Protein AF-A0A3B3ZJJ7-F1 (afdb_monomer)

Foldseek 3Di:
DDDEDADEEDEEEEYEHYEYEDEEYECEEYEYEEYECYEYEDYEYDHDEYEDYEYAEEEYDYDEYAYEEYDDDEYAYEEYDDDEYAEYEYDDDEYAYEEYDDDEYAEYEYDDDEYAYEEYDDDEYAEDEYDDDEYAEEEYDDDEYDYYEYDDDEYECYEYDDDEYECYEYEPYDYHVYHYPD

pLDDT: mean 83.19, std 7.98, range [43.12, 90.25]

Sequence (182 aa):
MFSLCLCGVCMFFLCLGGVCMFFLCLGGVCMFFLCLGGVCMFSLCLGGVCMFSLCLGGVCMFSLCLGGVCMFSLCLGGVCMFSLCLGGVCMFSLCLGGVCMFSLCLGGVCMFSLCLGGVCMFSLCLGGVCMFSLCLGGVCMFSLCLGGVCMFSLCLGGVCMFSLCLGGVCMLSLCLGGVCMF

Structure (mmCIF, N/CA/C/O backbone):
data_AF-A0A3B3ZJJ7-F1
#
_entry.id   AF-A0A3B3ZJJ7-F1
#
loop_
_atom_site.group_PDB
_atom_site.id
_atom_site.type_symbol
_atom_site.label_atom_id
_atom_site.label_alt_id
_atom_site.label_comp_id
_atom_site.label_asym_id
_atom_site.label_entity_id
_atom_site.label_seq_id
_atom_site.pdbx_PDB_ins_code
_atom_site.Cartn_x
_atom_site.Cartn_y
_atom_site.Cartn_z
_atom_site.occupancy
_atom_site.B_iso_or_equiv
_atom_site.auth_seq_id
_atom_site.auth_comp_id
_atom_site.auth_asym_id
_atom_site.auth_atom_id
_atom_site.pdbx_PDB_model_num
ATOM 1 N N . MET A 1 1 ? 25.660 7.706 -31.988 1.00 43.12 1 MET A N 1
ATOM 2 C CA . MET A 1 1 ? 25.032 6.561 -32.680 1.00 43.12 1 MET A CA 1
ATOM 3 C C . MET A 1 1 ? 23.760 6.193 -31.937 1.00 43.12 1 MET A C 1
ATOM 5 O O . MET A 1 1 ? 23.831 5.541 -30.905 1.00 43.12 1 MET A O 1
ATOM 9 N N . PHE A 1 2 ? 22.618 6.692 -32.407 1.00 47.12 2 PHE A N 1
ATOM 10 C CA . PHE A 1 2 ? 21.309 6.378 -31.840 1.00 47.12 2 PHE A CA 1
ATOM 11 C C . PHE A 1 2 ? 20.762 5.149 -32.570 1.00 47.12 2 PHE A C 1
ATOM 13 O O . PHE A 1 2 ? 20.377 5.254 -33.729 1.00 47.12 2 PHE A O 1
ATOM 20 N N . SER A 1 3 ? 20.780 3.979 -31.930 1.00 57.28 3 SER A N 1
ATOM 21 C CA . SER A 1 3 ? 20.108 2.788 -32.458 1.00 57.28 3 SER A CA 1
ATOM 22 C C . SER A 1 3 ? 18.735 2.667 -31.797 1.00 57.28 3 SER A C 1
ATOM 24 O O . SER A 1 3 ? 18.628 2.176 -30.672 1.00 57.28 3 SER A O 1
ATOM 26 N N . LEU A 1 4 ? 17.702 3.157 -32.480 1.00 59.09 4 LEU A N 1
ATOM 27 C CA . LEU A 1 4 ? 16.324 2.727 -32.255 1.00 59.09 4 LEU A CA 1
ATOM 28 C C . LEU A 1 4 ? 16.139 1.405 -33.003 1.00 59.09 4 LEU A C 1
ATOM 30 O O . LEU A 1 4 ? 16.326 1.377 -34.218 1.00 59.09 4 LEU A O 1
ATOM 34 N N . CYS A 1 5 ? 15.780 0.327 -32.306 1.00 59.97 5 CYS A N 1
ATOM 35 C CA . CYS A 1 5 ? 15.397 -0.925 -32.962 1.00 59.97 5 CYS A CA 1
ATOM 36 C C . CYS A 1 5 ? 13.930 -1.244 -32.658 1.00 59.97 5 CYS A C 1
ATOM 38 O O . CYS A 1 5 ? 13.510 -1.268 -31.500 1.00 59.97 5 CYS A O 1
ATOM 40 N N . LEU A 1 6 ? 13.161 -1.479 -33.725 1.00 57.91 6 LEU A N 1
ATOM 41 C CA . LEU A 1 6 ? 11.740 -1.843 -33.667 1.00 57.91 6 LEU A CA 1
ATOM 42 C C . LEU A 1 6 ? 11.493 -3.356 -33.506 1.00 57.91 6 LEU A C 1
ATOM 44 O O . LEU A 1 6 ? 10.358 -3.757 -33.290 1.00 57.91 6 LEU A O 1
ATOM 48 N N . CYS A 1 7 ? 12.522 -4.193 -33.669 1.00 59.81 7 CYS A N 1
ATOM 49 C CA . CYS A 1 7 ? 12.487 -5.632 -33.384 1.00 59.81 7 CYS A CA 1
ATOM 50 C C . CYS A 1 7 ? 13.929 -6.159 -33.333 1.00 59.81 7 CYS A C 1
ATOM 52 O O . CYS A 1 7 ? 14.607 -6.183 -34.360 1.00 59.81 7 CYS A O 1
ATOM 54 N N . GLY A 1 8 ? 14.428 -6.537 -32.152 1.00 72.94 8 GLY A N 1
ATOM 55 C CA . GLY A 1 8 ? 15.773 -7.112 -32.001 1.00 72.94 8 GLY A CA 1
ATOM 56 C C . GLY A 1 8 ? 16.454 -6.819 -30.661 1.00 72.94 8 GLY A C 1
ATOM 57 O O . GLY A 1 8 ? 15.794 -6.526 -29.664 1.00 72.94 8 GLY A O 1
ATOM 58 N N . VAL A 1 9 ? 17.790 -6.912 -30.648 1.00 73.06 9 VAL A N 1
ATOM 59 C CA . VAL A 1 9 ? 18.639 -6.557 -29.498 1.00 73.06 9 VAL A CA 1
ATOM 60 C C . VAL A 1 9 ? 19.217 -5.159 -29.718 1.00 73.06 9 VAL A C 1
ATOM 62 O O . VAL A 1 9 ? 19.970 -4.957 -30.671 1.00 73.06 9 VAL A O 1
ATOM 65 N N . CYS A 1 10 ? 18.908 -4.199 -28.844 1.00 71.50 10 CYS A N 1
ATOM 66 C CA . CYS A 1 10 ? 19.576 -2.898 -28.847 1.00 71.50 10 CYS A CA 1
ATOM 67 C C . CYS A 1 10 ? 20.555 -2.798 -27.683 1.00 71.50 10 CYS A C 1
ATOM 69 O O . CYS A 1 10 ? 20.235 -3.080 -26.529 1.00 71.50 10 CYS A O 1
ATOM 71 N N . MET A 1 11 ? 21.756 -2.310 -27.973 1.00 67.38 11 MET A N 1
ATOM 72 C CA . MET A 1 11 ? 22.760 -2.126 -26.934 1.00 67.38 11 MET A CA 1
ATOM 73 C C . MET A 1 11 ? 22.416 -0.907 -26.071 1.00 67.38 11 MET A C 1
ATOM 75 O O . MET A 1 11 ? 22.266 -1.046 -24.864 1.00 67.38 11 MET A O 1
ATOM 79 N N . PHE A 1 12 ? 22.223 0.279 -26.656 1.00 63.44 12 PHE A N 1
ATOM 80 C CA . PHE A 1 12 ? 22.388 1.507 -25.870 1.00 63.44 12 PHE A CA 1
ATOM 81 C C . PHE A 1 12 ? 21.112 2.242 -25.455 1.00 63.44 12 PHE A C 1
ATOM 83 O O . PHE A 1 12 ? 20.999 2.541 -24.274 1.00 63.44 12 PHE A O 1
ATOM 90 N N . PHE A 1 13 ? 20.174 2.553 -26.358 1.00 69.38 13 PHE A N 1
ATOM 91 C CA . PHE A 1 13 ? 19.163 3.587 -26.068 1.00 69.38 13 PHE A CA 1
ATOM 92 C C . PHE A 1 13 ? 17.720 3.088 -25.904 1.00 69.38 13 PHE A C 1
ATOM 94 O O . PHE A 1 13 ? 17.213 3.106 -24.784 1.00 69.38 13 PHE A O 1
ATOM 101 N N . LEU A 1 14 ? 17.036 2.691 -26.983 1.00 70.81 14 LEU A N 1
ATOM 102 C CA . LEU A 1 14 ? 15.590 2.442 -26.928 1.00 70.81 14 LEU A CA 1
ATOM 103 C C . LEU A 1 14 ? 15.172 1.233 -27.777 1.00 70.81 14 LEU A C 1
ATOM 105 O O . LEU A 1 14 ? 15.520 1.168 -28.959 1.00 70.81 14 LEU A O 1
ATOM 109 N N . CYS A 1 15 ? 14.393 0.323 -27.185 1.00 72.25 15 CYS A N 1
ATOM 110 C CA . CYS A 1 15 ? 13.786 -0.831 -27.859 1.00 72.25 15 CYS A CA 1
ATOM 111 C C . CYS A 1 15 ? 12.262 -0.748 -27.802 1.00 72.25 15 CYS A C 1
ATOM 113 O O . CYS A 1 15 ? 11.695 -0.547 -26.724 1.00 72.25 15 CYS A O 1
ATOM 115 N N . LEU A 1 16 ? 11.605 -1.000 -28.934 1.00 77.06 16 LEU A N 1
ATOM 116 C CA . LEU A 1 16 ? 10.159 -1.211 -29.009 1.00 77.06 16 LEU A CA 1
ATOM 117 C C . LEU A 1 16 ? 9.908 -2.690 -29.345 1.00 77.06 16 LEU A C 1
ATOM 119 O O . LEU A 1 16 ? 10.005 -3.063 -30.504 1.00 77.06 16 LEU A O 1
ATOM 123 N N . GLY A 1 17 ? 9.658 -3.539 -28.345 1.00 68.94 17 GLY A N 1
ATOM 124 C CA . GLY A 1 17 ? 9.551 -4.992 -28.533 1.00 68.94 17 GLY A CA 1
ATOM 125 C C . GLY A 1 17 ? 10.899 -5.651 -28.863 1.00 68.94 17 GLY A C 1
ATOM 126 O O . GLY A 1 17 ? 11.313 -5.745 -30.018 1.00 68.94 17 GLY A O 1
ATOM 127 N N . GLY A 1 18 ? 11.620 -6.106 -27.835 1.00 80.38 18 GLY A N 1
ATOM 128 C CA . GLY A 1 18 ? 12.953 -6.698 -27.990 1.00 80.38 18 GLY A CA 1
ATOM 129 C C . GLY A 1 18 ? 13.745 -6.750 -26.686 1.00 80.38 18 GLY A C 1
ATOM 130 O O . GLY A 1 18 ? 13.165 -6.648 -25.605 1.00 80.38 18 GLY A O 1
ATOM 131 N N . VAL A 1 19 ? 15.068 -6.896 -26.785 1.00 79.62 19 VAL A N 1
ATOM 132 C CA . VAL A 1 19 ? 15.978 -6.885 -25.627 1.00 79.62 19 VAL A CA 1
ATOM 133 C C . VAL A 1 19 ? 16.833 -5.620 -25.661 1.00 79.62 19 VAL A C 1
ATOM 135 O O . VAL A 1 19 ? 17.587 -5.424 -26.613 1.00 79.62 19 VAL A O 1
ATOM 138 N N . CYS A 1 20 ? 16.766 -4.778 -24.629 1.00 79.12 20 CYS A N 1
ATOM 139 C CA . CYS A 1 20 ? 17.734 -3.700 -24.434 1.00 79.12 20 CYS A CA 1
ATOM 140 C C . CYS A 1 20 ? 18.730 -4.050 -23.341 1.00 79.12 20 CYS A C 1
ATOM 142 O O . CYS A 1 20 ? 18.357 -4.454 -22.239 1.00 79.12 20 CYS A O 1
ATOM 144 N N . MET A 1 21 ? 20.001 -3.762 -23.597 1.00 77.94 21 MET A N 1
ATOM 145 C CA . MET A 1 21 ? 21.013 -3.872 -22.554 1.00 77.94 21 MET A CA 1
ATOM 146 C C . MET A 1 21 ? 20.896 -2.688 -21.593 1.00 77.94 21 MET A C 1
ATOM 148 O O . MET A 1 21 ? 20.561 -2.880 -20.429 1.00 77.94 21 MET A O 1
ATOM 152 N N . PHE A 1 22 ? 21.108 -1.457 -22.062 1.00 71.25 22 PHE A N 1
ATOM 153 C CA . PHE A 1 22 ? 21.343 -0.340 -21.147 1.00 71.25 22 PHE A CA 1
ATOM 154 C C . PHE A 1 22 ? 20.081 0.447 -20.764 1.00 71.25 22 PHE A C 1
ATOM 156 O O . PHE A 1 22 ? 19.625 0.274 -19.641 1.00 71.25 22 PHE A O 1
ATOM 163 N N . PHE A 1 23 ? 19.500 1.281 -21.632 1.00 78.44 23 PHE A N 1
ATOM 164 C CA . PHE A 1 23 ? 18.531 2.307 -21.199 1.00 78.44 23 PHE A CA 1
ATOM 165 C C . PHE A 1 23 ? 17.056 1.871 -21.071 1.00 78.44 23 PHE A C 1
ATOM 167 O O . PHE A 1 23 ? 16.581 1.676 -19.955 1.00 78.44 2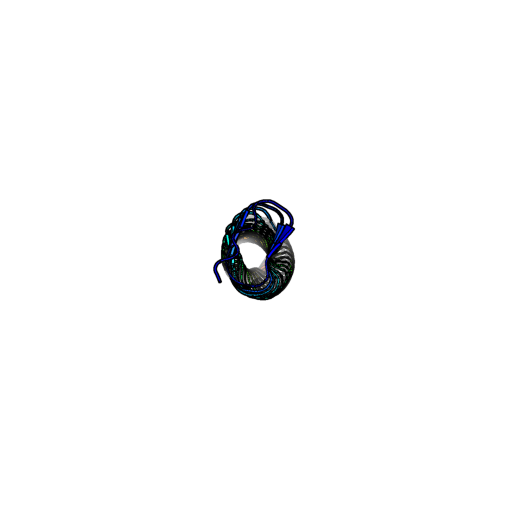3 PHE A O 1
ATOM 174 N N . LEU A 1 24 ? 16.293 1.807 -22.171 1.00 78.00 24 LEU A N 1
ATOM 175 C CA . LEU A 1 24 ? 14.822 1.842 -22.095 1.00 78.00 24 LEU A CA 1
ATOM 176 C C . LEU A 1 24 ? 14.144 0.824 -23.022 1.00 78.00 24 LEU A C 1
ATOM 178 O O . LEU A 1 24 ? 14.412 0.795 -24.222 1.00 78.00 24 LEU A O 1
ATOM 182 N N . CYS A 1 25 ? 13.226 0.019 -22.481 1.00 79.06 25 CYS A N 1
ATOM 183 C CA . CYS A 1 25 ? 12.386 -0.913 -23.245 1.00 79.06 25 CYS A CA 1
ATOM 184 C C . CYS A 1 25 ? 10.899 -0.588 -23.139 1.00 79.06 25 CYS A C 1
ATOM 186 O O . CYS A 1 25 ? 10.387 -0.378 -22.041 1.00 79.06 25 CYS A O 1
ATOM 188 N N . LEU A 1 26 ? 10.186 -0.687 -24.261 1.00 83.25 26 LEU A N 1
ATOM 189 C CA . LEU A 1 26 ? 8.727 -0.753 -24.304 1.00 83.25 26 LEU A CA 1
ATOM 190 C C . LEU A 1 26 ? 8.299 -2.166 -24.735 1.00 83.25 26 LEU A C 1
ATOM 192 O O . LEU A 1 26 ? 8.569 -2.565 -25.868 1.00 83.25 26 LEU A O 1
ATOM 196 N N . GLY A 1 27 ? 7.657 -2.932 -23.851 1.00 76.81 27 GLY A N 1
ATOM 197 C CA . GLY A 1 27 ? 7.109 -4.258 -24.173 1.00 76.81 27 GLY A CA 1
ATOM 198 C C . GLY A 1 27 ? 8.152 -5.362 -24.392 1.00 76.81 27 GLY A C 1
ATOM 199 O O . GLY A 1 27 ? 7.922 -6.270 -25.185 1.00 76.81 27 GLY A O 1
ATOM 200 N N . GLY A 1 28 ? 9.321 -5.262 -23.749 1.00 83.06 28 GLY A N 1
ATOM 201 C CA . GLY A 1 28 ? 10.466 -6.156 -23.963 1.00 83.06 28 GLY A CA 1
ATOM 202 C C . GLY A 1 28 ? 11.247 -6.482 -22.687 1.00 83.06 28 GLY A C 1
ATOM 203 O O . GLY A 1 28 ? 10.731 -6.336 -21.581 1.00 83.06 28 GLY A O 1
ATOM 204 N N . VAL A 1 29 ? 12.499 -6.915 -22.835 1.00 83.50 29 VAL A N 1
ATOM 205 C CA . VAL A 1 29 ? 13.405 -7.221 -21.716 1.00 83.50 29 VAL A CA 1
ATOM 206 C C . VAL A 1 29 ? 14.494 -6.156 -21.629 1.00 83.50 29 VAL A C 1
ATOM 208 O O . VAL A 1 29 ? 15.225 -5.949 -22.593 1.00 83.50 29 VAL A O 1
ATOM 211 N N . CYS A 1 30 ? 14.647 -5.504 -20.482 1.00 83.00 30 CYS A N 1
ATOM 212 C CA . CYS A 1 30 ? 15.725 -4.556 -20.215 1.00 83.00 30 CYS A CA 1
ATOM 213 C C . CYS A 1 30 ? 16.661 -5.098 -19.134 1.00 83.00 30 CYS A C 1
ATOM 215 O O . CYS A 1 30 ? 16.232 -5.543 -18.069 1.00 83.00 30 CYS A O 1
ATOM 217 N N . MET A 1 31 ? 17.969 -5.027 -19.376 1.00 83.44 31 MET A N 1
ATOM 218 C CA . MET A 1 31 ? 18.934 -5.465 -18.369 1.00 83.44 31 MET A CA 1
ATOM 219 C C . MET A 1 31 ? 19.088 -4.394 -17.284 1.00 83.44 31 MET A C 1
ATOM 221 O O . MET A 1 31 ? 18.841 -4.680 -16.114 1.00 83.44 31 MET A O 1
ATOM 225 N N . PHE A 1 32 ? 19.445 -3.154 -17.637 1.00 77.19 32 PHE A N 1
ATOM 226 C CA . PHE A 1 32 ? 20.010 -2.232 -16.644 1.00 77.19 32 PHE A CA 1
ATOM 227 C C . PHE A 1 32 ? 19.119 -1.104 -16.116 1.00 77.19 32 PHE A C 1
ATOM 229 O O . PHE A 1 32 ? 19.204 -0.877 -14.913 1.00 77.19 32 PHE A O 1
ATOM 236 N N . PHE A 1 33 ? 18.292 -0.395 -16.902 1.00 82.12 33 PHE A N 1
ATOM 237 C CA . PHE A 1 33 ? 17.669 0.870 -16.431 1.00 82.12 33 PHE A CA 1
ATOM 238 C C . PHE A 1 33 ? 16.137 0.933 -16.327 1.00 82.12 33 PHE A C 1
ATOM 240 O O . PHE A 1 33 ? 15.636 1.301 -15.263 1.00 82.12 33 PHE A O 1
ATOM 247 N N . LEU A 1 34 ? 15.371 0.701 -1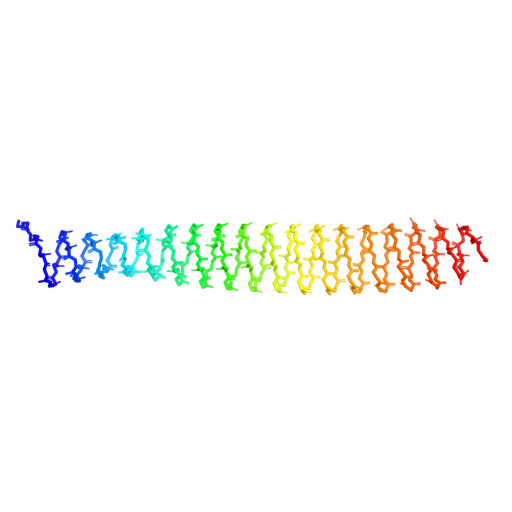7.398 1.00 82.62 34 LEU A N 1
ATOM 248 C CA . LEU A 1 34 ? 13.918 0.893 -17.308 1.00 82.62 34 LEU A CA 1
ATOM 249 C C . LEU A 1 34 ? 13.130 0.092 -18.354 1.00 82.62 34 LEU A C 1
ATOM 251 O O . LEU A 1 34 ? 13.457 0.127 -19.543 1.00 82.62 34 LEU A O 1
ATOM 255 N N . CYS A 1 35 ? 12.051 -0.579 -17.933 1.00 83.69 35 CYS A N 1
ATOM 256 C CA . CYS A 1 35 ? 11.054 -1.147 -18.850 1.00 83.69 35 CYS A CA 1
ATOM 257 C C . CYS A 1 35 ? 9.650 -0.619 -18.567 1.00 83.69 35 CYS A C 1
ATOM 259 O O . CYS A 1 35 ? 9.225 -0.499 -17.417 1.00 83.69 35 CYS A O 1
ATOM 261 N N . LEU A 1 36 ? 8.890 -0.427 -19.642 1.00 85.81 36 LEU A N 1
ATOM 262 C CA . LEU A 1 36 ? 7.443 -0.256 -19.625 1.00 85.81 36 LEU A CA 1
ATOM 263 C C . LEU A 1 36 ? 6.778 -1.535 -20.155 1.00 85.81 36 LEU A C 1
ATOM 265 O O . LEU A 1 36 ? 6.962 -1.873 -21.325 1.00 85.81 36 LEU A O 1
ATOM 269 N N . GLY A 1 37 ? 6.005 -2.240 -19.327 1.00 79.44 37 GLY A N 1
ATOM 270 C CA . GLY A 1 37 ? 5.223 -3.410 -19.753 1.00 79.44 37 GLY A CA 1
ATOM 271 C C . GLY A 1 37 ? 6.058 -4.638 -20.140 1.00 79.44 37 GLY A C 1
ATOM 272 O O . GLY A 1 37 ? 5.753 -5.284 -21.139 1.00 79.44 37 GLY A O 1
ATOM 273 N N . GLY A 1 38 ? 7.127 -4.938 -19.396 1.00 85.00 38 GLY A N 1
ATOM 274 C CA . GLY A 1 38 ? 8.118 -5.958 -19.761 1.00 85.00 38 GLY A CA 1
ATOM 275 C C . GLY A 1 38 ? 8.901 -6.527 -18.573 1.00 85.00 38 GLY A C 1
ATOM 276 O O . GLY A 1 38 ? 8.421 -6.507 -17.442 1.00 85.00 38 GLY A O 1
ATOM 277 N N . VAL A 1 39 ? 10.106 -7.046 -18.819 1.00 85.81 39 VAL A N 1
ATOM 278 C CA . VAL A 1 39 ? 10.961 -7.645 -17.776 1.00 85.81 39 VAL A CA 1
ATOM 279 C C . VAL A 1 39 ? 12.219 -6.808 -17.561 1.00 85.81 39 VAL A C 1
ATOM 281 O O . VAL A 1 39 ? 12.992 -6.638 -18.499 1.00 85.81 39 VAL A O 1
ATOM 284 N N . CYS A 1 40 ? 12.467 -6.338 -16.336 1.00 86.94 40 CYS A N 1
ATOM 285 C CA . CYS A 1 40 ? 13.697 -5.634 -15.960 1.00 86.94 40 CYS A CA 1
ATOM 286 C C . CYS A 1 40 ? 14.556 -6.481 -15.035 1.00 86.94 40 CYS A C 1
ATOM 288 O O . CYS A 1 40 ? 14.076 -6.986 -14.018 1.00 86.94 40 CYS A O 1
ATOM 290 N N . MET A 1 41 ? 15.857 -6.547 -15.299 1.00 87.50 41 MET A N 1
ATOM 291 C CA . MET A 1 41 ? 16.758 -7.236 -14.377 1.00 87.50 41 MET A CA 1
ATOM 292 C C . MET A 1 41 ? 17.095 -6.353 -13.168 1.00 87.50 41 MET A C 1
ATOM 294 O O . MET A 1 41 ? 16.836 -6.755 -12.036 1.00 87.50 41 MET A O 1
ATOM 298 N N . PHE A 1 42 ? 17.623 -5.140 -13.359 1.00 81.00 42 PHE A N 1
ATOM 299 C CA . PHE A 1 42 ? 18.324 -4.466 -12.255 1.00 81.00 42 PHE A CA 1
ATOM 300 C C . PHE A 1 42 ? 17.643 -3.263 -11.594 1.00 81.00 42 PHE A C 1
ATOM 302 O O . PHE A 1 42 ? 17.967 -2.978 -10.448 1.00 81.00 42 PHE A O 1
ATOM 309 N N . SER A 1 43 ? 16.698 -2.554 -12.211 1.00 86.25 43 SER A N 1
ATOM 310 C CA . SER A 1 43 ? 16.404 -1.150 -11.811 1.00 86.25 43 SER A CA 1
ATOM 311 C C . SER A 1 43 ? 14.934 -0.756 -11.646 1.00 86.25 43 SER A C 1
ATOM 313 O O . SER A 1 43 ? 14.518 -0.449 -10.530 1.00 86.25 43 SER A O 1
ATOM 315 N N . LEU A 1 44 ? 14.151 -0.665 -12.722 1.00 85.56 44 LEU A N 1
ATOM 316 C CA . LEU A 1 44 ? 12.780 -0.172 -12.598 1.00 85.56 44 LEU A CA 1
ATOM 317 C C . LEU A 1 44 ? 11.862 -0.705 -13.694 1.00 85.56 44 LEU A C 1
ATOM 319 O O . LEU A 1 44 ? 12.115 -0.457 -14.872 1.00 85.56 44 LEU A O 1
ATOM 323 N N . CYS A 1 45 ? 10.753 -1.353 -13.318 1.00 86.25 45 CYS A N 1
ATOM 324 C CA . CYS A 1 45 ? 9.660 -1.628 -14.259 1.00 86.25 45 CYS A CA 1
ATOM 325 C C . CYS A 1 45 ? 8.377 -0.872 -13.914 1.00 86.25 45 CYS A C 1
ATOM 327 O O . CYS A 1 45 ? 7.856 -0.944 -12.795 1.00 86.25 45 CYS A O 1
ATOM 329 N N . LEU A 1 46 ? 7.795 -0.240 -14.932 1.00 86.25 46 LEU A N 1
ATOM 330 C CA . LEU A 1 46 ? 6.410 0.216 -14.923 1.00 86.25 46 LEU A CA 1
ATOM 331 C C . LEU A 1 46 ? 5.538 -0.832 -15.622 1.00 86.25 46 LEU A C 1
ATOM 333 O O . LEU A 1 46 ? 5.317 -0.764 -16.831 1.00 86.25 46 LEU A O 1
ATOM 337 N N . GLY A 1 47 ? 5.056 -1.809 -14.854 1.00 80.50 47 GLY A N 1
ATOM 338 C CA . GLY A 1 47 ? 4.262 -2.921 -15.376 1.00 80.50 47 GLY A CA 1
ATOM 339 C C . GLY A 1 47 ? 5.142 -4.076 -15.855 1.00 80.50 47 GLY A C 1
ATOM 340 O O . GLY A 1 47 ? 5.956 -3.900 -16.760 1.00 80.50 47 GLY A O 1
ATOM 341 N N . GLY A 1 48 ? 4.965 -5.258 -15.260 1.00 86.69 48 GLY A N 1
ATOM 342 C CA . GLY A 1 48 ? 5.637 -6.493 -15.672 1.00 86.69 48 GLY A CA 1
ATOM 343 C C . GLY A 1 48 ? 6.422 -7.157 -14.541 1.00 86.69 48 GLY A C 1
ATOM 344 O O . GLY A 1 48 ? 5.868 -7.353 -13.461 1.00 86.69 48 GLY A O 1
ATOM 345 N N . VAL A 1 49 ? 7.675 -7.549 -14.787 1.00 87.19 49 VAL A N 1
ATOM 346 C CA . VAL A 1 49 ? 8.492 -8.313 -13.823 1.00 87.19 49 VAL A CA 1
ATOM 347 C C . VAL A 1 49 ? 9.842 -7.638 -13.578 1.00 87.19 49 VAL A C 1
ATOM 349 O O . VAL A 1 49 ? 10.590 -7.436 -14.528 1.00 87.19 49 VAL A O 1
ATOM 352 N N . CYS A 1 50 ? 10.195 -7.348 -12.322 1.00 89.06 50 CYS A N 1
ATOM 353 C CA . CYS A 1 50 ? 11.525 -6.856 -11.935 1.00 89.06 50 CYS A CA 1
ATOM 354 C C . CYS A 1 50 ? 12.271 -7.892 -11.102 1.00 89.06 50 CYS A C 1
ATOM 356 O O . CYS A 1 50 ? 11.709 -8.455 -10.161 1.00 89.06 50 CYS A O 1
ATOM 358 N N . MET A 1 51 ? 13.565 -8.080 -11.356 1.00 89.12 51 MET A N 1
ATOM 359 C CA . MET A 1 51 ? 14.362 -8.975 -10.518 1.00 89.12 51 MET A CA 1
ATOM 360 C C . MET A 1 51 ? 14.860 -8.277 -9.244 1.00 89.12 51 MET A C 1
ATOM 362 O O . MET A 1 51 ? 14.540 -8.757 -8.166 1.00 89.12 51 MET A O 1
ATOM 366 N N . PHE A 1 52 ? 15.589 -7.156 -9.312 1.00 82.19 52 PHE A N 1
ATOM 367 C CA . PHE A 1 52 ? 16.430 -6.727 -8.171 1.00 82.19 52 PHE A CA 1
ATOM 368 C C . PHE A 1 52 ? 16.098 -5.410 -7.453 1.00 82.19 52 PHE A C 1
ATOM 370 O O . PHE A 1 52 ? 16.851 -5.035 -6.561 1.00 82.19 52 PHE A O 1
ATOM 377 N N . SER A 1 53 ? 15.037 -4.691 -7.818 1.00 86.88 53 SER A N 1
ATOM 378 C CA . SER A 1 53 ? 14.907 -3.271 -7.430 1.00 86.88 53 SER A CA 1
ATOM 379 C C . SER A 1 53 ? 13.467 -2.810 -7.207 1.00 86.88 53 SER A C 1
ATOM 381 O O . SER A 1 53 ? 12.940 -2.930 -6.101 1.00 86.88 53 SER A O 1
ATOM 383 N N . LEU A 1 54 ? 12.820 -2.235 -8.221 1.00 86.12 54 LEU A N 1
ATOM 384 C CA . LEU A 1 54 ? 11.545 -1.556 -8.030 1.00 86.12 54 LEU A CA 1
ATOM 385 C C . LEU A 1 54 ? 10.559 -1.872 -9.151 1.00 86.12 54 LEU A C 1
ATOM 387 O O . LEU A 1 54 ? 10.817 -1.545 -10.309 1.00 86.12 54 LEU A O 1
ATOM 391 N N . CYS A 1 55 ? 9.393 -2.428 -8.808 1.00 87.44 55 CYS A N 1
ATOM 392 C CA . CYS A 1 55 ? 8.244 -2.421 -9.718 1.00 87.44 55 CYS A CA 1
ATOM 393 C C . CYS A 1 55 ? 7.135 -1.510 -9.207 1.00 87.44 55 CYS A C 1
ATOM 395 O O . CYS A 1 55 ? 6.678 -1.626 -8.067 1.00 87.44 55 CYS A O 1
ATOM 397 N N . LEU A 1 56 ? 6.616 -0.659 -10.093 1.00 87.69 56 LEU A N 1
ATOM 398 C CA . LEU A 1 56 ? 5.391 0.089 -9.804 1.00 87.69 56 LEU A CA 1
ATOM 399 C C . LEU A 1 56 ? 4.146 -0.808 -9.852 1.00 87.69 56 LEU A C 1
ATOM 401 O O . LEU A 1 56 ? 3.196 -0.574 -9.112 1.00 87.69 56 LEU A O 1
ATOM 405 N N . GLY A 1 57 ? 4.157 -1.826 -10.714 1.00 82.88 57 GLY A N 1
ATOM 406 C CA . GLY A 1 57 ? 3.039 -2.739 -10.928 1.00 82.88 57 GLY A CA 1
ATOM 407 C C . GLY A 1 57 ? 3.518 -4.067 -11.505 1.00 82.88 57 GLY A C 1
ATOM 408 O O . GLY A 1 57 ? 4.273 -4.064 -12.478 1.00 82.88 57 GLY A O 1
ATOM 409 N N . GLY A 1 58 ? 3.080 -5.187 -10.930 1.00 88.69 58 GLY A N 1
ATOM 410 C CA . GLY A 1 58 ? 3.396 -6.533 -11.417 1.00 88.69 58 GLY A CA 1
ATOM 411 C C . GLY A 1 58 ? 4.116 -7.386 -10.376 1.00 88.69 58 GLY A C 1
ATOM 412 O O . GLY A 1 58 ? 3.627 -7.505 -9.256 1.00 88.69 58 GLY A O 1
ATOM 413 N N . VAL A 1 59 ? 5.235 -8.014 -10.739 1.00 88.31 59 VAL A N 1
ATOM 414 C CA . VAL A 1 59 ? 5.966 -8.949 -9.867 1.00 88.31 59 VAL A CA 1
ATOM 415 C C . VAL A 1 59 ? 7.394 -8.462 -9.629 1.00 88.31 59 VAL A C 1
ATOM 417 O O . VAL A 1 59 ? 8.141 -8.307 -10.590 1.00 88.31 59 VAL A O 1
ATOM 420 N N . CYS A 1 60 ? 7.810 -8.279 -8.374 1.00 89.69 60 CYS A N 1
ATOM 421 C CA . CYS A 1 60 ? 9.222 -8.082 -8.021 1.00 89.69 60 CYS A CA 1
ATOM 422 C C . CYS A 1 60 ? 9.766 -9.304 -7.296 1.00 89.69 60 CYS A C 1
ATOM 424 O O . CYS A 1 60 ? 9.175 -9.781 -6.324 1.00 89.69 60 CYS A O 1
ATOM 426 N N . MET A 1 61 ? 10.943 -9.767 -7.703 1.00 89.12 61 MET A N 1
ATOM 427 C CA . MET A 1 61 ? 11.630 -10.818 -6.961 1.00 89.12 61 MET A CA 1
ATOM 428 C C . MET A 1 61 ? 12.279 -10.238 -5.700 1.00 89.12 61 MET A C 1
ATOM 430 O O . MET A 1 61 ? 12.049 -10.751 -4.611 1.00 89.12 61 MET A O 1
ATOM 434 N N . PHE A 1 62 ? 13.012 -9.131 -5.810 1.00 84.06 62 PHE A N 1
ATOM 435 C CA . PHE A 1 62 ? 13.727 -8.519 -4.691 1.00 84.06 62 PHE A CA 1
ATOM 436 C C . PHE A 1 62 ? 13.432 -7.014 -4.557 1.00 84.06 62 PHE A C 1
ATOM 438 O O . PHE A 1 62 ? 13.052 -6.345 -5.520 1.00 84.06 62 PHE A O 1
ATOM 445 N N . SER A 1 63 ? 13.639 -6.491 -3.344 1.00 87.62 63 SER A N 1
ATOM 446 C CA . SER A 1 63 ? 13.440 -5.102 -2.868 1.00 87.62 63 SER A CA 1
ATOM 447 C C . SER A 1 63 ? 12.004 -4.604 -2.719 1.00 87.62 63 SER A C 1
ATOM 449 O O . SER A 1 63 ? 11.452 -4.729 -1.625 1.00 87.62 63 SER A O 1
ATOM 451 N N . LEU A 1 64 ? 11.420 -3.950 -3.725 1.00 86.44 64 LEU A N 1
ATOM 452 C CA . LEU A 1 64 ? 10.223 -3.139 -3.493 1.00 86.44 64 LEU A CA 1
ATOM 453 C C . LEU A 1 64 ? 9.201 -3.250 -4.627 1.00 86.44 64 LEU A C 1
ATOM 455 O O . LEU A 1 64 ? 9.509 -2.914 -5.769 1.00 86.44 64 LEU A O 1
ATOM 459 N N . CYS A 1 65 ? 7.956 -3.616 -4.303 1.00 88.62 65 CYS A N 1
ATOM 460 C CA . CYS A 1 65 ? 6.820 -3.372 -5.200 1.00 88.62 65 CYS A CA 1
ATOM 461 C C . CYS A 1 65 ? 5.842 -2.367 -4.603 1.00 88.62 65 CYS A C 1
ATOM 463 O O . CYS A 1 65 ? 5.419 -2.489 -3.451 1.00 88.62 65 CYS A O 1
ATOM 465 N N . LEU A 1 66 ? 5.407 -1.408 -5.422 1.00 89.00 66 LEU A N 1
ATOM 466 C CA . LEU A 1 66 ? 4.309 -0.524 -5.037 1.00 89.00 66 LEU A CA 1
ATOM 467 C C . LEU A 1 66 ? 2.954 -1.236 -5.142 1.00 89.00 66 LEU A C 1
ATOM 469 O O . LEU A 1 66 ? 2.109 -1.055 -4.270 1.00 89.00 66 LEU A O 1
ATOM 473 N N . GLY A 1 67 ? 2.768 -2.056 -6.180 1.00 84.12 67 GLY A N 1
ATOM 474 C CA . GLY A 1 67 ? 1.537 -2.796 -6.442 1.00 84.12 67 GLY A CA 1
ATOM 475 C C . GLY A 1 67 ? 1.802 -4.155 -7.089 1.00 84.12 67 GLY A C 1
ATOM 476 O O . GLY A 1 67 ? 2.528 -4.237 -8.080 1.00 84.12 67 GLY A O 1
ATOM 477 N N . GLY A 1 68 ? 1.191 -5.219 -6.565 1.00 89.44 68 GLY A N 1
ATOM 478 C CA . GLY A 1 68 ? 1.242 -6.560 -7.156 1.00 89.44 68 GLY A CA 1
ATOM 479 C C . GLY A 1 68 ? 1.839 -7.603 -6.215 1.00 89.44 68 GLY A C 1
ATOM 480 O O . GLY A 1 68 ? 1.318 -7.786 -5.120 1.00 89.44 68 GLY A O 1
ATOM 481 N N . VAL A 1 69 ? 2.876 -8.324 -6.645 1.00 89.06 69 VAL A N 1
ATOM 482 C CA . VAL A 1 69 ? 3.477 -9.430 -5.879 1.00 89.06 69 VAL A CA 1
ATOM 483 C C . VAL A 1 69 ? 4.965 -9.177 -5.631 1.00 89.06 69 VAL A C 1
ATOM 485 O O . VAL A 1 69 ? 5.727 -9.073 -6.588 1.00 89.06 69 VAL A O 1
ATOM 488 N N . CYS A 1 70 ? 5.396 -9.139 -4.368 1.00 89.81 70 CYS A N 1
ATOM 489 C CA . CYS A 1 70 ? 6.814 -9.157 -3.992 1.00 89.81 70 CYS A CA 1
ATOM 490 C C . CYS A 1 70 ? 7.183 -10.524 -3.428 1.00 89.81 70 CYS A C 1
ATOM 492 O O . CYS A 1 70 ? 6.560 -10.999 -2.474 1.00 89.81 70 CYS A O 1
ATOM 494 N N . MET A 1 71 ? 8.252 -11.129 -3.933 1.00 89.44 71 MET A N 1
ATOM 495 C CA . MET A 1 71 ? 8.787 -12.332 -3.298 1.00 89.44 71 MET A CA 1
ATOM 496 C C . MET A 1 71 ? 9.549 -11.961 -2.023 1.00 89.44 71 MET A C 1
ATOM 498 O O . MET A 1 71 ? 9.281 -12.526 -0.968 1.00 89.44 71 MET A O 1
ATOM 502 N N . PHE A 1 72 ? 10.431 -10.962 -2.077 1.00 84.19 72 PHE A N 1
ATOM 503 C CA . PHE A 1 72 ? 11.256 -10.567 -0.935 1.00 84.19 72 PHE A CA 1
ATOM 504 C C . PHE A 1 72 ? 11.175 -9.061 -0.645 1.00 84.19 72 PHE A C 1
ATOM 506 O O . PHE A 1 72 ? 10.961 -8.247 -1.545 1.00 84.19 72 PHE A O 1
ATOM 513 N N . SER A 1 73 ? 11.437 -8.689 0.614 1.00 87.81 73 SER A N 1
ATOM 514 C CA . SER A 1 73 ? 11.514 -7.323 1.186 1.00 87.81 73 SER A CA 1
ATOM 515 C C . SER A 1 73 ? 10.192 -6.594 1.434 1.00 87.81 73 SER A C 1
ATOM 517 O O . SER A 1 73 ? 9.649 -6.722 2.532 1.00 87.81 73 SER A O 1
ATOM 519 N N . LEU A 1 74 ? 9.705 -5.764 0.510 1.00 86.69 74 LEU A N 1
ATOM 520 C CA . LEU A 1 74 ? 8.673 -4.782 0.853 1.00 86.69 74 LEU A CA 1
ATOM 521 C C . LEU A 1 74 ? 7.613 -4.627 -0.241 1.00 86.69 74 LEU A C 1
ATOM 523 O O . LEU A 1 74 ? 7.921 -4.254 -1.370 1.00 86.69 74 LEU A O 1
ATOM 527 N N . CYS A 1 75 ? 6.349 -4.841 0.123 1.00 88.69 75 CYS A N 1
ATOM 528 C CA . CYS A 1 75 ? 5.187 -4.507 -0.701 1.00 88.69 75 CYS A CA 1
ATOM 529 C C . CYS A 1 75 ? 4.395 -3.354 -0.080 1.00 88.69 75 CYS A C 1
ATOM 531 O O . CYS A 1 75 ? 3.972 -3.443 1.074 1.00 88.69 75 CYS A O 1
ATOM 533 N N . LEU A 1 76 ? 4.113 -2.292 -0.838 1.00 89.25 76 LEU A N 1
ATOM 534 C CA . LEU A 1 76 ? 3.162 -1.276 -0.369 1.00 89.25 76 LEU A CA 1
ATOM 535 C C . LEU A 1 76 ?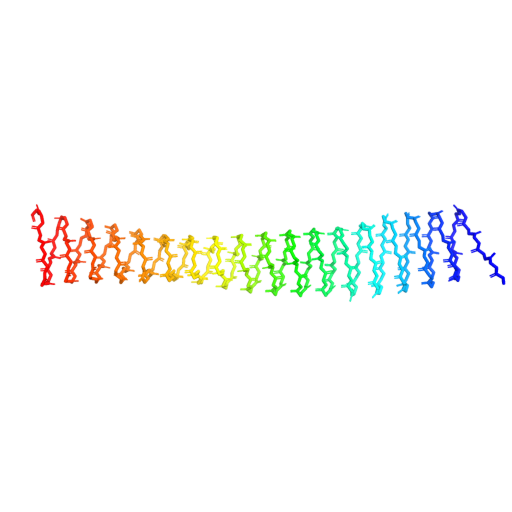 1.716 -1.770 -0.496 1.00 89.25 76 LEU A C 1
ATOM 537 O O . LEU A 1 76 ? 0.934 -1.588 0.434 1.00 89.25 76 LEU A O 1
ATOM 541 N N . GLY A 1 77 ? 1.382 -2.411 -1.618 1.00 83.69 77 GLY A N 1
ATOM 542 C CA . GLY A 1 77 ? 0.052 -2.938 -1.907 1.00 83.69 77 GLY A CA 1
ATOM 543 C C . GLY A 1 77 ? 0.107 -4.270 -2.656 1.00 83.69 77 GLY A C 1
ATOM 544 O O . GLY A 1 77 ? 0.773 -4.379 -3.685 1.00 83.69 77 GLY A O 1
ATOM 545 N N . GLY A 1 78 ? -0.623 -5.275 -2.174 1.00 89.81 78 GLY A N 1
ATOM 546 C CA . GLY A 1 78 ? -0.777 -6.565 -2.854 1.00 89.81 78 GLY A CA 1
ATOM 547 C C . GLY A 1 78 ? -0.320 -7.743 -2.000 1.00 89.81 78 GLY A C 1
ATOM 548 O O . GLY A 1 78 ? -0.794 -7.891 -0.879 1.00 89.81 78 GLY A O 1
ATOM 549 N N . VAL A 1 79 ? 0.542 -8.610 -2.532 1.00 89.00 79 VAL A N 1
ATOM 550 C CA . VAL A 1 79 ? 0.977 -9.847 -1.865 1.00 89.00 79 VAL A CA 1
ATOM 551 C C . VAL A 1 79 ? 2.488 -9.842 -1.656 1.00 89.00 79 VAL A C 1
ATOM 553 O O . VAL A 1 79 ? 3.235 -9.801 -2.629 1.00 89.00 79 VAL A O 1
ATOM 556 N N . CYS A 1 80 ? 2.950 -9.943 -0.411 1.00 90.00 80 CYS A N 1
ATOM 557 C CA . CYS A 1 80 ? 4.355 -10.196 -0.091 1.00 90.00 80 CYS A CA 1
ATOM 558 C C . CYS A 1 80 ? 4.530 -11.617 0.441 1.00 90.00 80 CYS A C 1
ATOM 560 O O . CYS A 1 80 ? 3.854 -12.050 1.377 1.00 90.00 80 CYS A O 1
ATOM 562 N N . MET A 1 81 ? 5.481 -12.352 -0.130 1.00 89.62 81 MET A N 1
ATOM 563 C CA . MET A 1 81 ? 5.817 -13.674 0.392 1.00 89.62 81 MET A CA 1
ATOM 564 C C . MET A 1 81 ? 6.647 -13.534 1.670 1.00 89.62 81 MET A C 1
ATOM 566 O O . MET A 1 81 ? 6.299 -14.118 2.691 1.00 89.62 81 MET A O 1
ATOM 570 N N . PHE A 1 82 ? 7.691 -12.706 1.655 1.00 84.19 82 PHE A N 1
ATOM 571 C CA . PHE A 1 82 ? 8.589 -12.536 2.795 1.00 84.19 82 PHE A CA 1
ATOM 572 C C . PHE A 1 82 ? 8.746 -11.062 3.193 1.00 84.19 82 PHE A C 1
ATOM 574 O O . PHE A 1 82 ? 8.671 -10.164 2.351 1.00 84.19 82 PHE A O 1
ATOM 581 N N . SER A 1 83 ? 9.059 -10.825 4.473 1.00 88.38 83 SER A N 1
ATOM 582 C CA . SER A 1 83 ? 9.331 -9.530 5.144 1.00 88.38 83 SER A CA 1
ATOM 583 C C . SER A 1 83 ? 8.127 -8.646 5.474 1.00 88.38 83 SER A C 1
ATOM 585 O O . SER A 1 83 ? 7.601 -8.758 6.582 1.00 88.38 83 SER A O 1
ATOM 587 N N . LEU A 1 84 ? 7.736 -7.706 4.612 1.00 86.69 84 LEU A N 1
ATOM 588 C CA . LEU A 1 84 ? 6.859 -6.616 5.046 1.00 86.69 84 LEU A CA 1
ATOM 589 C C . LEU A 1 84 ? 5.829 -6.236 3.974 1.00 86.69 84 LEU A C 1
ATOM 591 O O . LEU A 1 84 ? 6.208 -5.877 2.860 1.00 86.69 84 LEU A O 1
ATOM 595 N N . CYS A 1 85 ? 4.536 -6.241 4.321 1.00 88.50 85 CYS A N 1
ATOM 596 C CA . CYS A 1 85 ? 3.513 -5.534 3.539 1.00 88.50 85 CYS A CA 1
ATOM 597 C C . CYS A 1 85 ? 2.911 -4.380 4.339 1.00 88.50 85 CYS A C 1
ATOM 599 O O . CYS A 1 85 ? 2.513 -4.542 5.495 1.00 88.50 85 CYS A O 1
ATOM 601 N N . LEU A 1 86 ? 2.743 -3.225 3.695 1.00 89.56 86 LEU A N 1
ATOM 602 C CA . LEU A 1 86 ? 1.938 -2.150 4.273 1.00 89.56 86 LEU A CA 1
ATOM 603 C C . LEU A 1 86 ? 0.438 -2.436 4.135 1.00 89.56 86 LEU A C 1
ATOM 605 O O . LEU A 1 86 ? -0.300 -2.232 5.095 1.00 89.56 86 LEU A O 1
ATOM 609 N N . GLY A 1 87 ? 0.003 -2.931 2.973 1.00 84.19 87 GLY A N 1
ATOM 610 C CA . GLY A 1 87 ? -1.393 -3.246 2.681 1.00 84.19 87 GLY A CA 1
ATOM 611 C C . GLY A 1 87 ? -1.545 -4.496 1.815 1.00 84.19 87 GLY A C 1
ATOM 612 O O . GLY A 1 87 ? -0.926 -4.600 0.756 1.00 84.19 87 GLY A O 1
ATOM 613 N N . GLY A 1 88 ? -2.399 -5.429 2.234 1.00 90.12 88 GLY A N 1
ATOM 614 C CA . GLY A 1 88 ? -2.757 -6.614 1.450 1.00 90.12 88 GLY A CA 1
ATOM 615 C C . GLY A 1 88 ? -2.496 -7.920 2.193 1.00 90.12 88 GLY A C 1
ATOM 616 O O . GLY A 1 88 ? -3.034 -8.106 3.280 1.00 90.12 88 GLY A O 1
ATOM 617 N N . VAL A 1 89 ? -1.734 -8.841 1.604 1.00 88.94 89 VAL A N 1
ATOM 618 C CA . VAL A 1 89 ? -1.490 -10.180 2.162 1.00 88.94 89 VAL A CA 1
ATOM 619 C C . VAL A 1 89 ? 0.006 -10.420 2.357 1.00 88.94 89 VAL A C 1
ATOM 621 O O . VAL A 1 89 ? 0.752 -10.407 1.380 1.00 88.94 89 VAL A O 1
ATOM 624 N N . CYS A 1 90 ? 0.441 -10.704 3.586 1.00 90.00 90 CYS A N 1
ATOM 625 C CA . CYS A 1 90 ? 1.782 -11.228 3.861 1.00 90.00 90 CYS A CA 1
ATOM 626 C C . CYS A 1 90 ? 1.710 -12.707 4.193 1.00 90.00 90 CYS A C 1
ATOM 628 O O . CYS A 1 90 ? 0.969 -13.122 5.089 1.00 90.00 90 CYS A O 1
ATOM 630 N N . MET A 1 91 ? 2.561 -13.504 3.558 1.00 89.62 91 MET A N 1
ATOM 631 C CA . MET A 1 91 ? 2.726 -14.889 3.982 1.00 89.62 91 MET A CA 1
ATOM 632 C C . MET A 1 91 ? 3.574 -14.948 5.255 1.00 89.62 91 MET A C 1
ATOM 634 O O . MET A 1 91 ? 3.147 -15.538 6.242 1.00 89.62 91 MET A O 1
ATOM 638 N N . PHE A 1 92 ? 4.725 -14.277 5.283 1.00 84.81 92 PHE A N 1
ATOM 639 C CA . PHE A 1 92 ? 5.645 -14.325 6.419 1.00 84.81 92 PHE A CA 1
ATOM 640 C C . PHE A 1 92 ? 6.019 -12.926 6.931 1.00 84.81 92 PHE A C 1
ATOM 642 O O . PHE A 1 92 ? 6.059 -11.959 6.168 1.00 84.81 92 PHE A O 1
ATOM 649 N N . SER A 1 93 ? 6.385 -12.844 8.216 1.00 88.31 93 SER A N 1
ATOM 650 C CA . SER A 1 93 ? 6.860 -11.663 8.979 1.00 88.31 93 SER A CA 1
ATOM 651 C C . SER A 1 93 ? 5.810 -10.635 9.409 1.00 88.31 93 SER A C 1
ATOM 653 O O . SER A 1 93 ? 5.247 -10.791 10.493 1.00 88.31 93 SER A O 1
ATOM 655 N N . LEU A 1 94 ? 5.595 -9.549 8.665 1.00 86.50 94 LEU A N 1
ATOM 656 C CA . LEU A 1 94 ? 4.866 -8.400 9.208 1.00 86.50 94 LEU A CA 1
ATOM 657 C C . LEU A 1 94 ? 3.912 -7.772 8.188 1.00 86.50 94 LEU A C 1
ATOM 659 O O . LEU A 1 94 ? 4.362 -7.311 7.140 1.00 86.50 94 LEU A O 1
ATOM 663 N N . CYS A 1 95 ? 2.620 -7.666 8.525 1.00 89.00 95 CYS A N 1
ATOM 664 C CA . CYS A 1 95 ? 1.713 -6.745 7.827 1.00 89.00 95 CYS A CA 1
ATOM 665 C C . CYS A 1 95 ? 1.286 -5.587 8.723 1.00 89.00 95 CYS A C 1
ATOM 667 O O . CYS A 1 95 ? 0.869 -5.784 9.866 1.00 89.00 95 CYS A O 1
ATOM 669 N N . LEU A 1 96 ? 1.292 -4.371 8.177 1.00 89.81 96 LEU A N 1
ATOM 670 C CA . LEU A 1 96 ? 0.669 -3.237 8.859 1.00 89.81 96 LEU A CA 1
ATOM 671 C C . LEU A 1 96 ? -0.858 -3.277 8.731 1.00 89.81 96 LEU A C 1
ATOM 673 O O . LEU A 1 96 ? -1.549 -3.032 9.717 1.00 89.81 96 LEU A O 1
ATOM 677 N N . GLY A 1 97 ? -1.372 -3.611 7.545 1.00 83.88 97 GLY A N 1
ATOM 678 C CA . GLY A 1 97 ? -2.799 -3.691 7.253 1.00 83.88 97 GLY A CA 1
ATOM 679 C C . GLY A 1 97 ? -3.137 -4.843 6.306 1.00 83.88 97 GLY A C 1
ATOM 680 O O . GLY A 1 97 ? -2.511 -4.995 5.257 1.00 83.88 97 GLY A O 1
ATOM 681 N N . GLY A 1 98 ? -4.154 -5.634 6.647 1.00 89.94 98 GLY A N 1
ATOM 682 C CA . GLY A 1 98 ? -4.679 -6.698 5.785 1.00 89.94 98 GLY A CA 1
ATOM 683 C C . GLY A 1 98 ? -4.592 -8.078 6.429 1.00 89.94 98 GLY A C 1
ATOM 684 O O . GLY A 1 98 ? -5.104 -8.257 7.529 1.00 89.94 98 GLY A O 1
ATOM 685 N N . VAL A 1 99 ? -4.008 -9.061 5.744 1.00 88.75 99 VAL A N 1
ATOM 686 C CA . VAL A 1 99 ? -3.954 -10.460 6.197 1.00 88.75 99 VAL A CA 1
ATOM 687 C C . VAL A 1 99 ? -2.507 -10.925 6.339 1.00 88.75 99 VAL A C 1
ATOM 689 O O . VAL A 1 99 ? -1.784 -10.953 5.347 1.00 88.75 99 VAL A O 1
ATOM 692 N N . CYS A 1 100 ? -2.092 -11.354 7.533 1.00 90.12 100 CYS A N 1
ATOM 693 C CA . CYS A 1 100 ? -0.835 -12.084 7.729 1.00 90.12 100 CYS A CA 1
ATOM 694 C C . CYS A 1 100 ? -1.124 -13.557 7.973 1.00 90.12 100 CYS A C 1
ATOM 696 O O . CYS A 1 100 ? -1.888 -13.915 8.874 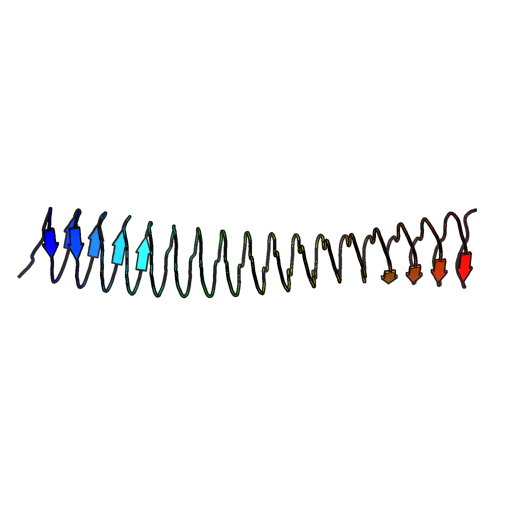1.00 90.12 100 CYS A O 1
ATOM 698 N N . MET A 1 101 ? -0.442 -14.430 7.242 1.00 89.62 101 MET A N 1
ATOM 699 C CA . MET A 1 101 ? -0.497 -15.854 7.551 1.00 89.62 101 MET A CA 1
ATOM 700 C C . MET A 1 101 ? 0.346 -16.150 8.792 1.00 89.62 101 MET A C 1
ATOM 702 O O . MET A 1 101 ? -0.159 -16.735 9.745 1.00 89.62 101 MET A O 1
ATOM 706 N N . PHE A 1 102 ? 1.593 -15.684 8.835 1.00 83.75 102 PHE A N 1
ATOM 707 C CA . PHE A 1 102 ? 2.512 -15.969 9.936 1.00 83.75 102 PHE A CA 1
ATOM 708 C C . PHE A 1 102 ? 3.107 -14.688 10.542 1.00 83.75 102 PHE A C 1
ATOM 710 O O . PHE A 1 102 ? 3.296 -13.686 9.850 1.00 83.75 102 PHE A O 1
ATOM 717 N N . SER A 1 103 ? 3.482 -14.759 11.825 1.00 87.75 103 SER A N 1
ATOM 718 C CA . SER A 1 103 ? 4.130 -13.725 12.669 1.00 87.75 103 SER A CA 1
ATOM 719 C C . SER A 1 103 ? 3.246 -12.594 13.201 1.00 87.75 103 SER A C 1
ATOM 721 O O . SER A 1 103 ? 2.670 -12.755 14.277 1.00 87.75 103 SER A O 1
ATOM 723 N N . LEU A 1 104 ? 3.193 -11.428 12.556 1.00 86.50 104 LEU A N 1
ATOM 724 C CA . LEU A 1 104 ? 2.653 -10.232 13.209 1.00 86.50 104 LEU A CA 1
ATOM 725 C C . LEU A 1 104 ? 1.790 -9.389 12.269 1.00 86.50 104 LEU A C 1
ATOM 727 O O . LEU A 1 104 ? 2.290 -8.919 11.249 1.00 86.50 104 LEU A O 1
ATOM 731 N N . CYS A 1 105 ? 0.533 -9.117 12.647 1.00 88.81 105 CYS A N 1
ATOM 732 C CA . CYS A 1 105 ? -0.233 -8.017 12.045 1.00 88.81 105 CYS A CA 1
ATOM 733 C C . CYS A 1 105 ? -0.470 -6.884 13.036 1.00 88.81 105 CYS A C 1
ATOM 735 O O . CYS A 1 105 ? -0.902 -7.104 14.169 1.00 88.81 105 CYS A O 1
ATOM 737 N N . LEU A 1 106 ? -0.276 -5.645 12.586 1.00 89.75 106 LEU A N 1
ATOM 738 C CA . LEU A 1 106 ? -0.696 -4.485 13.370 1.00 89.75 106 LEU A CA 1
ATOM 739 C C . LEU A 1 106 ? -2.212 -4.270 13.275 1.00 89.75 106 LEU A C 1
ATOM 741 O O . LEU A 1 106 ? -2.845 -3.996 14.292 1.00 89.75 106 LEU A O 1
ATOM 745 N N . GLY A 1 107 ? -2.788 -4.430 12.081 1.00 83.06 107 GLY A N 1
ATOM 746 C CA . GLY A 1 107 ? -4.216 -4.277 11.823 1.00 83.06 107 GLY A CA 1
ATOM 747 C C . GLY A 1 107 ? -4.732 -5.274 10.786 1.00 83.06 107 GLY A C 1
ATOM 748 O O . GLY A 1 107 ? -4.141 -5.429 9.717 1.00 83.06 107 GLY A O 1
ATOM 749 N N . GLY A 1 108 ? -5.858 -5.924 11.076 1.00 89.81 108 GLY A N 1
ATOM 750 C CA . GLY A 1 108 ? -6.548 -6.816 10.140 1.00 89.81 108 GLY A CA 1
ATOM 751 C C . GLY A 1 108 ? -6.678 -8.240 10.670 1.00 89.81 108 GLY A C 1
ATOM 752 O O . GLY A 1 108 ? -7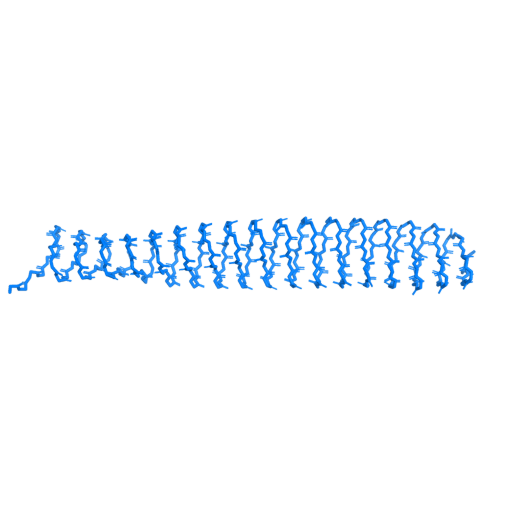.227 -8.428 11.750 1.00 89.81 108 GLY A O 1
ATOM 753 N N . VAL A 1 109 ? -6.237 -9.239 9.906 1.00 88.38 109 VAL A N 1
ATOM 754 C CA . VAL A 1 109 ? -6.395 -10.663 10.240 1.00 88.38 109 VAL A CA 1
ATOM 755 C C . VAL A 1 109 ? -5.035 -11.353 10.320 1.00 88.38 109 VAL A C 1
ATOM 757 O O . VAL A 1 109 ? -4.332 -11.420 9.315 1.00 88.38 109 VAL A O 1
ATOM 760 N N . CYS A 1 110 ? -4.684 -11.929 11.472 1.00 90.06 110 CYS A N 1
ATOM 761 C CA . CYS A 1 110 ? -3.557 -12.861 11.583 1.00 90.06 110 CYS A CA 1
ATOM 762 C C . CYS A 1 110 ? -4.075 -14.285 11.701 1.00 90.06 110 CYS A C 1
ATOM 764 O O . CYS A 1 110 ? -4.888 -14.596 12.576 1.00 90.06 110 CYS A O 1
ATOM 766 N N . MET A 1 111 ? -3.535 -15.187 10.890 1.00 89.69 111 MET A N 1
ATOM 767 C CA . MET A 1 111 ? -3.808 -16.606 11.082 1.00 89.69 111 MET A CA 1
ATOM 768 C C . MET A 1 111 ? -3.010 -17.132 12.275 1.00 89.69 111 MET A C 1
ATOM 770 O O . MET A 1 111 ? -3.588 -17.712 13.188 1.00 89.69 111 MET A O 1
ATOM 774 N N . PHE A 1 112 ? -1.705 -16.868 12.326 1.00 83.75 112 PHE A N 1
ATOM 775 C CA . PHE A 1 112 ? -0.829 -17.385 13.375 1.00 83.75 112 PHE A CA 1
ATOM 776 C C . PHE A 1 112 ? -0.032 -16.267 14.065 1.00 83.75 112 PHE A C 1
ATOM 778 O O . PHE A 1 112 ? 0.306 -15.255 13.448 1.00 83.75 112 PHE A O 1
ATOM 785 N N . SER A 1 113 ? 0.337 -16.496 15.332 1.00 88.25 113 SER A N 1
ATOM 786 C CA . SER A 1 113 ? 1.144 -15.645 16.242 1.00 88.25 113 SER A CA 1
ATOM 787 C C . SER A 1 113 ? 0.451 -14.439 16.883 1.00 88.25 113 SER A C 1
ATOM 789 O O . SER A 1 113 ? -0.144 -14.602 17.949 1.00 88.25 113 SER A O 1
ATOM 791 N N . LEU A 1 114 ? 0.585 -13.227 16.343 1.00 86.56 114 LEU A N 1
ATOM 792 C CA . LEU A 1 114 ? 0.237 -12.023 17.102 1.00 86.56 114 LEU A CA 1
ATOM 793 C C . LEU A 1 114 ? -0.498 -10.987 16.251 1.00 86.56 114 LEU A C 1
ATOM 795 O O . LEU A 1 114 ? 0.058 -10.518 15.259 1.00 86.56 114 LEU A O 1
ATOM 799 N N . CYS A 1 115 ? -1.691 -10.559 16.679 1.00 88.81 115 CYS A N 1
ATOM 800 C CA . CYS A 1 115 ? -2.283 -9.310 16.185 1.00 88.81 115 CYS A CA 1
ATOM 801 C C . CYS A 1 115 ? -2.328 -8.240 17.268 1.00 88.81 115 CYS A C 1
ATOM 803 O O . CYS A 1 115 ? -2.773 -8.486 18.390 1.00 88.81 115 CYS A O 1
ATOM 805 N N . LEU A 1 116 ? -1.956 -7.011 16.912 1.00 89.88 116 LEU A N 1
ATOM 806 C CA . LEU A 1 116 ? -2.207 -5.866 17.786 1.00 89.88 116 LEU A CA 1
ATOM 807 C C . LEU A 1 116 ? -3.678 -5.433 17.733 1.00 89.88 116 LEU A C 1
ATOM 809 O O . LEU A 1 116 ? -4.252 -5.129 18.775 1.00 89.88 116 LEU A O 1
ATOM 813 N N . GLY A 1 117 ? -4.282 -5.436 16.543 1.00 83.50 117 GLY A N 1
ATOM 814 C CA . GLY A 1 117 ? -5.667 -5.033 16.317 1.00 83.50 117 GLY A CA 1
ATOM 815 C C . GLY A 1 117 ? -6.349 -5.860 15.227 1.00 83.50 117 GLY A C 1
ATOM 816 O O . GLY A 1 117 ? -5.796 -6.041 14.142 1.00 83.50 117 GLY A O 1
ATOM 817 N N . GLY A 1 118 ? -7.571 -6.325 15.489 1.00 90.25 118 GLY A N 1
ATOM 818 C CA . GLY A 1 118 ? -8.411 -7.011 14.502 1.00 90.25 118 GLY A CA 1
ATOM 819 C C . GLY A 1 118 ? -8.762 -8.438 14.910 1.00 90.25 118 GLY A C 1
ATOM 820 O O . GLY A 1 118 ? -9.339 -8.632 15.976 1.00 90.25 118 GLY A O 1
ATOM 821 N N . VAL A 1 119 ? -8.480 -9.426 14.061 1.00 88.44 119 VAL A N 1
ATOM 822 C CA . VAL A 1 119 ? -8.847 -10.833 14.282 1.00 88.44 119 VAL A CA 1
ATOM 823 C C . VAL A 1 119 ? -7.601 -11.716 14.285 1.00 88.44 119 VAL A C 1
ATOM 825 O O . VAL A 1 119 ? -6.907 -11.787 13.274 1.00 88.44 119 VAL A O 1
ATOM 828 N N . CYS A 1 120 ? -7.344 -12.442 15.374 1.00 90.25 120 CYS A N 1
ATOM 829 C CA . CYS A 1 120 ? -6.368 -13.536 15.387 1.00 90.25 120 CYS A CA 1
ATOM 830 C C . CYS A 1 120 ? -7.092 -14.871 15.404 1.00 90.25 120 CYS A C 1
ATOM 832 O O . CYS A 1 120 ? -7.940 -15.125 16.264 1.00 90.25 120 CYS A O 1
ATOM 834 N N . MET A 1 121 ? -6.691 -15.777 14.522 1.00 89.75 121 MET A N 1
ATOM 835 C CA . MET A 1 121 ? -7.169 -17.151 14.610 1.00 89.75 121 MET A CA 1
ATOM 836 C C . MET A 1 121 ? -6.452 -17.876 15.749 1.00 89.75 121 MET A C 1
ATOM 838 O O . MET A 1 121 ? -7.105 -18.433 16.625 1.00 89.75 121 MET A O 1
ATOM 842 N N . PHE A 1 122 ? -5.122 -17.806 15.804 1.00 84.00 122 PHE A N 1
ATOM 843 C CA . PHE A 1 122 ? -4.330 -18.525 16.800 1.00 84.00 122 PHE A CA 1
ATOM 844 C C . PHE A 1 122 ? -3.375 -17.598 17.566 1.00 84.00 122 PHE A C 1
ATOM 846 O O . PHE A 1 122 ? -2.915 -16.582 17.041 1.00 84.00 122 PHE A O 1
ATOM 853 N N . SER A 1 123 ? -3.008 -18.007 18.786 1.00 88.06 123 SER A N 1
ATOM 854 C CA . SER A 1 123 ? -2.056 -17.380 19.736 1.00 88.06 123 SER A CA 1
ATOM 855 C C . SER A 1 123 ? -2.534 -16.138 20.495 1.00 88.06 123 SER A C 1
ATOM 857 O O . SER A 1 123 ? -3.094 -16.294 21.580 1.00 88.06 123 SER A O 1
ATOM 859 N N . LEU A 1 124 ? -2.256 -14.920 20.029 1.00 86.38 124 LEU A N 1
ATOM 860 C CA . LEU A 1 124 ? -2.411 -13.737 20.881 1.00 86.38 124 LEU A CA 1
ATOM 861 C C . LEU A 1 124 ? -2.989 -12.539 20.125 1.00 86.38 124 LEU A C 1
ATOM 863 O O . LEU A 1 124 ? -2.379 -12.084 19.159 1.00 86.38 124 LEU A O 1
ATOM 867 N N . CYS A 1 125 ? -4.103 -11.972 20.606 1.00 89.12 125 CYS A N 1
ATOM 868 C CA . CYS A 1 125 ? -4.508 -10.615 20.220 1.00 89.12 125 CYS A CA 1
ATOM 869 C C . CYS A 1 125 ? -4.379 -9.638 21.382 1.00 89.12 125 CYS A C 1
ATOM 871 O O . CYS A 1 125 ? -4.842 -9.903 22.492 1.00 89.12 125 CYS A O 1
ATOM 873 N N . LEU A 1 126 ? -3.831 -8.456 21.110 1.00 89.88 126 LEU A N 1
ATOM 874 C CA . LEU A 1 126 ? -3.875 -7.366 22.082 1.00 89.88 126 LEU A CA 1
ATOM 875 C C . LEU A 1 126 ? -5.245 -6.677 22.108 1.00 89.88 126 LEU A C 1
ATOM 877 O O . LEU A 1 126 ? -5.721 -6.325 23.183 1.00 89.88 126 LEU A O 1
ATOM 881 N N . GLY A 1 127 ? -5.878 -6.516 20.946 1.00 83.38 127 GLY A N 1
ATOM 882 C CA . GLY A 1 127 ? -7.186 -5.886 20.804 1.00 83.38 127 GLY A CA 1
ATOM 883 C C . GLY A 1 127 ? -7.994 -6.490 19.657 1.00 83.38 127 GLY A C 1
ATOM 884 O O . GLY A 1 127 ? -7.498 -6.613 18.537 1.00 83.38 127 GLY A O 1
ATOM 885 N N . GLY A 1 128 ? -9.254 -6.836 19.915 1.00 89.94 128 GLY A N 1
ATOM 886 C CA . GLY A 1 128 ? -10.190 -7.313 18.893 1.00 89.94 128 GLY A CA 1
ATOM 887 C C . GLY A 1 128 ? -10.738 -8.702 19.199 1.00 89.94 128 GLY A C 1
ATOM 888 O O . GLY A 1 128 ? -11.279 -8.907 20.280 1.00 89.94 128 GLY A O 1
ATOM 889 N N . VAL A 1 129 ? -10.660 -9.634 18.249 1.00 88.31 129 VAL A N 1
ATOM 890 C CA . VAL A 1 129 ? -11.238 -10.981 18.372 1.00 88.31 129 VAL A CA 1
ATOM 891 C C . VAL A 1 129 ? -10.146 -12.044 18.273 1.00 88.31 129 VAL A C 1
ATOM 893 O O . VAL A 1 129 ? -9.503 -12.153 17.232 1.00 88.31 129 VAL A O 1
ATOM 896 N N . CYS A 1 130 ? -9.973 -12.871 19.306 1.00 89.94 130 CYS A N 1
ATOM 897 C CA . CYS A 1 130 ? -9.177 -14.099 19.218 1.00 89.94 130 CYS A CA 1
ATOM 898 C C . CYS A 1 130 ? -10.097 -15.307 19.141 1.00 89.94 130 CYS A C 1
ATOM 900 O O . CYS A 1 130 ? -10.962 -15.505 19.999 1.00 89.94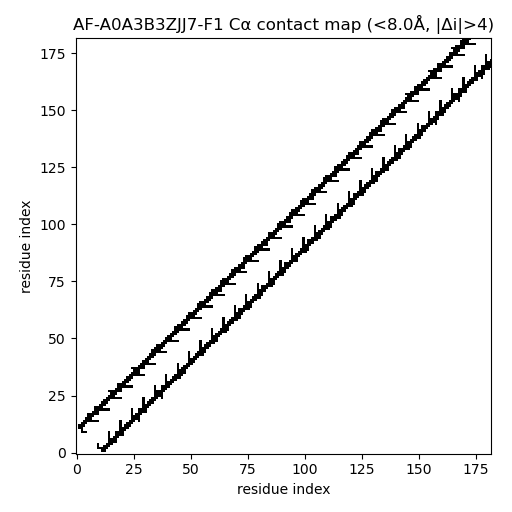 130 CYS A O 1
ATOM 902 N N . MET A 1 131 ? -9.853 -16.184 18.176 1.00 89.75 131 MET A N 1
ATOM 903 C CA . MET A 1 131 ? -10.536 -17.473 18.163 1.00 89.75 131 MET A CA 1
ATOM 904 C C . MET A 1 131 ? -9.928 -18.398 19.218 1.00 89.75 131 MET A C 1
ATOM 906 O O . MET A 1 131 ? -10.654 -18.960 20.032 1.00 89.75 131 MET A O 1
ATOM 910 N N . PHE A 1 132 ? -8.602 -18.503 19.279 1.00 83.62 132 PHE A N 1
ATOM 911 C CA . PHE A 1 132 ? -7.920 -19.414 20.195 1.00 83.62 132 PHE A CA 1
ATOM 912 C C . PHE A 1 132 ? -6.820 -18.708 21.002 1.00 83.62 132 PHE A C 1
ATOM 914 O O . PHE A 1 132 ? -6.213 -17.740 20.539 1.00 83.62 132 PHE A O 1
ATOM 921 N N . SER A 1 133 ? -6.506 -19.255 22.182 1.00 87.81 133 SER A N 1
ATOM 922 C CA . SER A 1 133 ? -5.457 -18.849 23.150 1.00 87.81 133 SER A CA 1
ATOM 923 C C . SER A 1 133 ? -5.731 -17.609 24.005 1.00 87.81 133 SER A C 1
ATOM 925 O O . SER A 1 133 ? -6.320 -17.758 25.076 1.00 87.81 133 SER A O 1
ATOM 927 N N . LEU A 1 134 ? -5.251 -16.420 23.636 1.00 86.25 134 LEU A N 1
ATOM 928 C CA . LEU A 1 134 ? -5.219 -15.295 24.576 1.00 86.25 134 LEU A CA 1
ATOM 929 C C . LEU A 1 134 ? -5.629 -13.971 23.928 1.00 86.25 134 LEU A C 1
ATOM 931 O O . LEU A 1 134 ? -4.982 -13.544 22.974 1.00 86.25 134 LEU A O 1
ATOM 935 N N . CYS A 1 135 ? -6.629 -13.280 24.491 1.00 88.62 135 CYS A N 1
ATOM 936 C CA . CYS A 1 135 ? -6.827 -11.849 24.225 1.00 88.62 135 CYS A CA 1
ATOM 937 C C . CYS A 1 135 ? -6.537 -10.994 25.456 1.00 88.62 135 CYS A C 1
ATOM 939 O O . CYS A 1 135 ? -6.976 -11.307 26.559 1.00 88.62 135 CYS A O 1
ATOM 941 N N . LEU A 1 136 ? -5.867 -9.861 25.256 1.00 89.44 136 LEU A N 1
ATOM 942 C CA . LEU A 1 136 ? -5.691 -8.823 26.285 1.00 89.44 136 LEU A CA 1
ATOM 943 C C . LEU A 1 136 ? -6.795 -7.756 26.277 1.00 89.44 136 LEU A C 1
ATOM 945 O O . LEU A 1 136 ? -6.771 -6.840 27.091 1.00 89.44 136 LEU A O 1
ATOM 949 N N . GLY A 1 137 ? -7.721 -7.828 25.327 1.00 82.12 137 GLY A N 1
ATOM 950 C CA . GLY A 1 137 ? -8.815 -6.880 25.209 1.00 82.12 137 GLY A CA 1
ATOM 951 C C . GLY A 1 137 ? -9.706 -7.222 24.025 1.00 82.12 137 GLY A C 1
ATOM 952 O O . GLY A 1 137 ? -9.229 -7.414 22.907 1.00 82.12 137 GLY A O 1
ATOM 953 N N . GLY A 1 138 ? -11.013 -7.296 24.263 1.00 89.38 138 GLY A N 1
ATOM 954 C CA . GLY A 1 138 ? -12.007 -7.603 23.234 1.00 89.38 138 GLY A CA 1
ATOM 955 C C . GLY A 1 138 ? -12.703 -8.936 23.482 1.00 89.38 138 GLY A C 1
ATOM 956 O O . GLY A 1 138 ? -13.228 -9.143 24.570 1.00 89.38 138 GLY A O 1
ATOM 957 N N . VAL A 1 139 ? -12.772 -9.810 22.480 1.00 87.38 139 VAL A N 1
ATOM 958 C CA . VAL A 1 139 ? -13.541 -11.061 22.536 1.00 87.38 139 VAL A CA 1
ATOM 959 C C . VAL A 1 139 ? -12.627 -12.262 22.313 1.00 87.38 139 VAL A C 1
ATOM 961 O O . VAL A 1 139 ? -12.026 -12.372 21.247 1.00 87.38 139 VAL A O 1
ATOM 964 N N . CYS A 1 140 ? -12.566 -13.196 23.263 1.00 89.56 140 CYS A N 1
ATOM 965 C CA . CYS A 1 140 ? -11.981 -14.519 23.030 1.00 89.56 140 CYS A CA 1
ATOM 966 C C . CYS A 1 140 ? -13.078 -15.562 22.920 1.00 89.56 140 CYS A C 1
ATOM 968 O O . CYS A 1 140 ? -13.942 -15.680 23.796 1.00 89.56 140 CYS A O 1
ATOM 970 N N . MET A 1 141 ? -12.989 -16.398 21.893 1.00 88.94 141 MET A N 1
ATOM 971 C CA . MET A 1 141 ? -13.855 -17.567 21.809 1.00 88.94 141 MET A CA 1
ATOM 972 C C . MET A 1 141 ? -13.378 -18.644 22.785 1.00 88.94 141 MET A C 1
ATOM 974 O O . MET A 1 141 ? -14.165 -19.133 23.588 1.00 88.94 141 MET A O 1
ATOM 978 N N . PHE A 1 142 ? -12.085 -18.966 22.790 1.00 83.06 142 PHE A N 1
ATOM 979 C CA . PHE A 1 142 ? -11.539 -20.037 23.621 1.00 83.06 142 PHE A CA 1
ATOM 980 C C . PHE A 1 142 ? -10.319 -19.578 24.432 1.00 83.06 142 PHE A C 1
ATOM 982 O O . PHE A 1 142 ? -9.569 -18.697 24.008 1.00 83.06 142 PHE A O 1
ATOM 989 N N . SER A 1 143 ? -10.076 -20.248 25.565 1.00 87.25 143 SER A N 1
ATOM 990 C CA . SER A 1 143 ? -8.963 -20.086 26.533 1.00 87.25 143 SER A CA 1
ATOM 991 C C . SER A 1 143 ? -9.027 -18.890 27.488 1.00 87.25 143 SER A C 1
ATOM 993 O O . SER A 1 143 ? -9.610 -19.031 28.564 1.00 87.25 143 SER A O 1
ATOM 995 N N . LEU A 1 144 ? -8.374 -17.764 27.195 1.00 85.00 144 LEU A N 1
ATOM 996 C CA . LEU A 1 144 ? -8.154 -16.735 28.214 1.00 85.00 144 LEU A CA 1
ATOM 997 C C . LEU A 1 144 ? -8.363 -15.318 27.676 1.00 85.00 144 LEU A C 1
ATOM 999 O O . LEU A 1 144 ? -7.689 -14.927 26.727 1.00 85.00 144 LEU A O 1
ATOM 1003 N N . CYS A 1 145 ? -9.221 -14.523 28.327 1.00 87.38 145 CYS A N 1
ATOM 1004 C CA . CYS A 1 145 ? -9.234 -13.068 28.134 1.00 87.38 145 CYS A CA 1
ATOM 1005 C C . CYS A 1 145 ? -8.805 -12.318 29.393 1.00 87.38 145 CYS A C 1
ATOM 1007 O O . CYS A 1 145 ? -9.332 -12.550 30.482 1.00 87.38 145 CYS A O 1
ATOM 1009 N N . LEU A 1 146 ? -7.917 -11.341 29.234 1.00 86.75 146 LEU A N 1
ATOM 1010 C CA . LEU A 1 146 ? -7.692 -10.292 30.222 1.00 86.75 146 LEU A CA 1
ATOM 1011 C C . LEU A 1 146 ? -8.493 -9.061 29.800 1.00 86.75 146 LEU A C 1
ATOM 1013 O O . LEU A 1 146 ? -8.031 -8.292 28.978 1.00 86.75 146 LEU A O 1
ATOM 1017 N N . GLY A 1 147 ? -9.688 -8.873 30.345 1.00 78.81 147 GLY A N 1
ATOM 1018 C CA . GLY A 1 147 ? -10.573 -7.768 29.985 1.00 78.81 147 GLY A CA 1
ATOM 1019 C C . GLY A 1 147 ? -11.346 -8.021 28.687 1.00 78.81 147 GLY A C 1
ATOM 1020 O O . GLY A 1 147 ? -10.797 -8.416 27.660 1.00 78.81 147 GLY A O 1
ATOM 1021 N N . GLY A 1 148 ? -12.658 -7.786 28.734 1.00 88.12 148 GLY A N 1
ATOM 1022 C CA . GLY A 1 148 ? -13.564 -8.027 27.610 1.00 88.12 148 GLY A CA 1
ATOM 1023 C C . GLY A 1 148 ? -14.468 -9.240 27.821 1.00 88.12 148 GLY A C 1
ATOM 1024 O O . GLY A 1 148 ? -14.962 -9.443 28.927 1.00 88.12 148 GLY A O 1
ATOM 1025 N N . VAL A 1 149 ? -14.736 -10.004 26.763 1.00 85.75 149 VAL A N 1
ATOM 1026 C CA . VAL A 1 149 ? -15.714 -11.101 26.750 1.00 85.75 149 VAL A CA 1
ATOM 1027 C C . VAL A 1 149 ? -15.032 -12.424 26.409 1.00 85.75 149 VAL A C 1
ATOM 1029 O O . VAL A 1 149 ? -14.487 -12.573 25.318 1.00 85.75 149 VAL A O 1
ATOM 1032 N N . CYS A 1 150 ? -15.120 -13.406 27.305 1.00 87.69 150 CYS A N 1
ATOM 1033 C CA . CYS A 1 150 ? -14.763 -14.796 27.026 1.00 87.69 150 CYS A CA 1
ATOM 1034 C C . CYS A 1 150 ? -16.030 -15.595 26.777 1.00 87.69 150 CYS A C 1
ATOM 1036 O O . CYS A 1 150 ? -16.928 -15.632 27.626 1.00 87.69 150 CYS A O 1
ATOM 1038 N N . MET A 1 151 ? -16.068 -16.330 25.672 1.00 86.44 151 MET A N 1
ATOM 1039 C CA . MET A 1 151 ? -17.100 -17.346 25.504 1.00 86.44 151 MET A CA 1
ATOM 1040 C C . MET A 1 151 ? -16.781 -18.544 26.401 1.00 86.44 151 MET A C 1
ATOM 1042 O O . MET A 1 151 ? -17.590 -18.900 27.250 1.00 86.44 151 MET A O 1
ATOM 1046 N N . PHE A 1 152 ? -15.580 -19.111 26.300 1.00 81.50 152 PHE A N 1
ATOM 1047 C CA . PHE A 1 152 ? -15.202 -20.309 27.049 1.00 81.50 152 PHE A CA 1
ATOM 1048 C C . PHE A 1 152 ? -13.922 -20.105 27.875 1.00 81.50 152 PHE A C 1
ATOM 1050 O O . PHE A 1 152 ? -13.047 -19.317 27.510 1.00 81.50 152 PHE A O 1
ATOM 1057 N N . SER A 1 153 ? -13.777 -20.888 28.952 1.00 84.69 153 SER A N 1
ATOM 1058 C CA . SER A 1 153 ? -12.640 -20.980 29.901 1.00 84.69 153 SER A CA 1
ATOM 1059 C C . SER A 1 153 ? -12.490 -19.867 30.946 1.00 84.69 153 SER A C 1
ATOM 1061 O O . SER A 1 153 ? -13.074 -19.999 32.024 1.00 84.69 153 SER A O 1
ATOM 1063 N N . LEU A 1 154 ? -11.657 -18.844 30.725 1.00 82.31 154 LEU A N 1
ATOM 1064 C CA . LEU A 1 154 ? -11.204 -17.980 31.823 1.00 82.31 154 LEU A CA 1
ATOM 1065 C C . LEU A 1 154 ? -11.157 -16.496 31.437 1.00 82.31 154 LEU A C 1
ATOM 1067 O O . LEU A 1 154 ? -10.408 -16.120 30.540 1.00 82.31 154 LEU A O 1
ATOM 1071 N N . CYS A 1 155 ? -11.890 -15.642 32.159 1.00 85.44 155 CYS A N 1
ATOM 1072 C CA . CYS A 1 155 ? -11.744 -14.181 32.072 1.00 85.44 155 CYS A CA 1
ATOM 1073 C C . CYS A 1 155 ? -11.176 -13.585 33.356 1.00 85.44 155 CYS A C 1
ATOM 1075 O O . CYS A 1 155 ? -11.638 -13.889 34.457 1.00 85.44 155 CYS A O 1
ATOM 1077 N N . LEU A 1 156 ? -10.277 -12.617 33.203 1.00 86.44 156 LEU A N 1
ATOM 1078 C CA . LEU A 1 156 ? -9.908 -11.661 34.246 1.00 86.44 156 LEU A CA 1
ATOM 1079 C C . LEU A 1 156 ? -10.548 -10.299 33.947 1.00 86.44 156 LEU A C 1
ATOM 1081 O O . LEU A 1 156 ? -10.240 -9.702 32.923 1.00 86.44 156 LEU A O 1
ATOM 1085 N N . GLY A 1 157 ? -11.401 -9.788 34.836 1.00 80.38 157 GLY A N 1
ATOM 1086 C CA . GLY A 1 157 ? -11.930 -8.419 34.761 1.00 80.38 157 GLY A CA 1
ATOM 1087 C C . GLY A 1 157 ? -12.903 -8.160 33.604 1.00 80.38 157 GLY A C 1
ATOM 1088 O O . GLY A 1 157 ? -12.925 -7.061 33.055 1.00 80.38 157 GLY A O 1
ATOM 1089 N N . GLY A 1 158 ? -13.677 -9.171 33.201 1.00 86.75 158 GLY A N 1
ATOM 1090 C CA . GLY A 1 158 ? -14.582 -9.106 32.050 1.00 86.75 158 GLY A CA 1
ATOM 1091 C C . GLY A 1 158 ? -15.854 -9.935 32.221 1.00 86.75 158 GLY A C 1
ATOM 1092 O O . GLY A 1 158 ? -16.244 -10.265 33.340 1.00 86.75 158 GLY A O 1
ATOM 1093 N N . VAL A 1 159 ? -16.496 -10.279 31.107 1.00 84.19 159 VAL A N 1
ATOM 1094 C CA . VAL A 1 159 ? -17.691 -11.127 31.065 1.00 84.19 159 VAL A CA 1
ATOM 1095 C C . VAL A 1 159 ? -17.318 -12.523 30.574 1.00 84.19 159 VAL A C 1
ATOM 1097 O O . VAL A 1 159 ? -16.825 -12.674 29.460 1.00 84.19 159 VAL A O 1
ATOM 1100 N N . CYS A 1 160 ? -17.596 -13.544 31.378 1.00 85.06 160 CYS A N 1
ATOM 1101 C CA . CYS A 1 160 ? -17.525 -14.946 30.975 1.00 85.06 160 CYS A CA 1
ATOM 1102 C C . CYS A 1 160 ? -18.914 -15.502 30.700 1.00 85.06 160 CYS A C 1
ATOM 1104 O O . CYS A 1 160 ? -19.787 -15.461 31.570 1.00 85.06 160 CYS A O 1
ATOM 1106 N N . MET A 1 161 ? -19.093 -16.131 29.542 1.00 83.81 161 MET A N 1
ATOM 1107 C CA . MET A 1 161 ? -20.306 -16.907 29.283 1.00 83.81 161 MET A CA 1
ATOM 1108 C C . MET A 1 161 ? -20.254 -18.260 29.999 1.00 83.81 161 MET A C 1
ATOM 1110 O O . MET A 1 161 ? -21.223 -18.648 30.652 1.00 83.81 161 MET A O 1
ATOM 1114 N N . PHE A 1 162 ? -19.109 -18.945 29.934 1.00 76.75 162 PHE A N 1
ATOM 1115 C CA . PHE A 1 162 ? -18.923 -20.279 30.499 1.00 76.75 162 PHE A CA 1
ATOM 1116 C C . PHE A 1 162 ? -17.617 -20.367 31.318 1.00 76.75 162 PHE A C 1
ATOM 1118 O O . PHE A 1 162 ? -16.616 -19.733 30.980 1.00 76.75 162 PHE A O 1
ATOM 1125 N N . SER A 1 163 ? -17.607 -21.217 32.357 1.00 80.62 163 SER A N 1
ATOM 1126 C CA . SER A 1 163 ? -16.494 -21.612 33.267 1.00 80.62 163 SER A CA 1
ATOM 1127 C C . SER A 1 163 ? -16.034 -20.676 34.404 1.00 80.62 163 SER A C 1
ATOM 1129 O O . SER A 1 163 ? -16.507 -20.851 35.527 1.00 80.62 163 SER A O 1
ATOM 1131 N N . LEU A 1 164 ? -15.071 -19.769 34.218 1.00 78.12 164 LEU A N 1
ATOM 1132 C CA . LEU A 1 164 ? -14.448 -19.059 35.351 1.00 78.12 164 LEU A CA 1
ATOM 1133 C C . LEU A 1 164 ? -14.206 -17.579 35.058 1.00 78.12 164 LEU A C 1
ATOM 1135 O O . LEU A 1 164 ? -13.578 -17.237 34.060 1.00 78.12 164 LEU A O 1
ATOM 1139 N N . CYS A 1 165 ? -14.639 -16.699 35.959 1.00 82.56 165 CYS A N 1
ATOM 1140 C CA . CYS A 1 165 ? -14.291 -15.277 35.933 1.00 82.56 165 CYS A CA 1
ATOM 1141 C C . CYS A 1 165 ? -13.655 -14.839 37.256 1.00 82.56 165 CYS A C 1
ATOM 1143 O O . CYS A 1 165 ? -14.152 -15.151 38.338 1.00 82.56 165 CYS A O 1
ATOM 1145 N N . LEU A 1 166 ? -12.572 -14.067 37.170 1.00 84.19 166 LEU A N 1
ATOM 1146 C CA . LEU A 1 166 ? -11.988 -13.344 38.300 1.00 84.19 166 LEU A CA 1
ATOM 1147 C C . LEU A 1 166 ? -12.312 -11.855 38.180 1.00 84.19 166 LEU A C 1
ATOM 1149 O O . LEU A 1 166 ? -11.936 -11.227 37.192 1.00 84.19 166 LEU A O 1
ATOM 1153 N N . GLY A 1 167 ? -12.971 -11.280 39.186 1.00 79.50 167 GLY A N 1
ATOM 1154 C CA . GLY A 1 167 ? -13.226 -9.835 39.249 1.00 79.50 167 GLY A CA 1
ATOM 1155 C C . GLY A 1 167 ? -14.173 -9.304 38.167 1.00 79.50 167 GLY A C 1
ATOM 1156 O O . GLY A 1 167 ? -14.067 -8.142 37.787 1.00 79.50 167 GLY A O 1
ATOM 1157 N N . GLY A 1 168 ? -15.046 -10.159 37.627 1.00 84.94 168 GLY A N 1
ATOM 1158 C CA . GLY A 1 168 ? -15.928 -9.846 36.501 1.00 84.94 168 GLY A CA 1
ATOM 1159 C C . GLY A 1 168 ? -17.335 -10.418 36.658 1.00 84.94 168 GLY A C 1
ATOM 1160 O O . GLY A 1 168 ? -17.759 -10.747 37.764 1.00 84.94 168 GLY A O 1
ATOM 1161 N N . VAL A 1 169 ? -18.057 -10.543 35.549 1.00 81.94 169 VAL A N 1
ATOM 1162 C CA . VAL A 1 169 ? -19.397 -11.144 35.516 1.00 81.94 169 VAL A CA 1
ATOM 1163 C C . VAL A 1 169 ? -19.309 -12.528 34.886 1.00 81.94 169 VAL A C 1
ATOM 1165 O O . VAL A 1 169 ? -18.751 -12.665 33.800 1.00 81.94 169 VAL A O 1
ATOM 1168 N N . CYS A 1 170 ? -19.876 -13.546 35.526 1.00 82.50 170 CYS A N 1
ATOM 1169 C CA . CYS A 1 170 ? -20.099 -14.839 34.883 1.00 82.50 170 CYS A CA 1
ATOM 1170 C C . CYS A 1 170 ? -21.585 -15.077 34.682 1.00 82.50 170 CYS A C 1
ATOM 1172 O O . CYS A 1 170 ? -22.400 -14.786 35.559 1.00 82.50 170 CYS A O 1
ATOM 1174 N N . MET A 1 171 ? -21.908 -15.691 33.549 1.00 80.88 171 MET A N 1
ATOM 1175 C CA . MET A 1 171 ? -23.240 -16.210 33.306 1.00 80.88 171 MET A CA 1
ATOM 1176 C C . MET A 1 171 ? -23.372 -17.589 33.965 1.00 80.88 171 MET A C 1
ATOM 1178 O O . MET A 1 171 ? -23.937 -17.678 35.037 1.00 80.88 171 MET A O 1
ATOM 1182 N N . LEU A 1 172 ? -22.809 -18.662 33.411 1.00 75.50 172 LEU A N 1
ATOM 1183 C CA . LEU A 1 172 ? -23.276 -20.026 33.725 1.00 75.50 172 LEU A CA 1
ATOM 1184 C C . LEU A 1 172 ? -22.374 -20.845 34.674 1.00 75.50 172 LEU A C 1
ATOM 1186 O O . LEU A 1 172 ? -22.321 -22.070 34.556 1.00 75.50 172 LEU A O 1
ATOM 1190 N N . SER A 1 173 ? -21.588 -20.212 35.552 1.00 71.62 173 SER A N 1
ATOM 1191 C CA . SER A 1 173 ? -20.498 -20.914 36.260 1.00 71.62 173 SER A CA 1
ATOM 1192 C C . SER A 1 173 ? -19.936 -20.174 37.496 1.00 71.62 173 SER A C 1
ATOM 1194 O O . SER A 1 173 ? -20.691 -19.541 38.221 1.00 71.62 173 SER A O 1
ATOM 1196 N N . LEU A 1 174 ? -18.624 -20.277 37.791 1.00 71.38 174 LEU A N 1
ATOM 1197 C CA . LEU A 1 174 ? -17.999 -19.730 39.007 1.00 71.38 174 LEU A CA 1
ATOM 1198 C C . LEU A 1 174 ? -17.359 -18.346 38.825 1.00 71.38 174 LEU A C 1
ATOM 1200 O O . 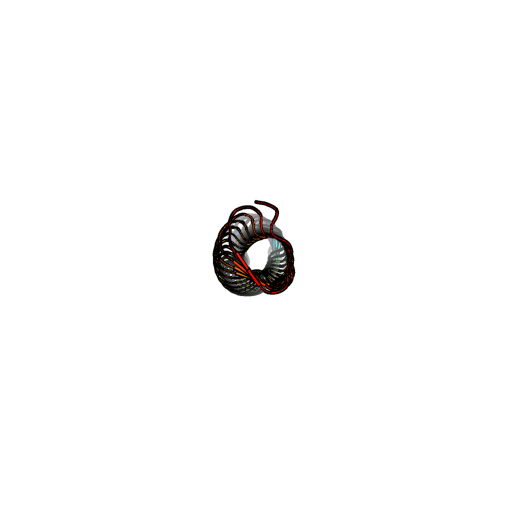LEU A 1 174 ? -16.534 -18.145 37.931 1.00 71.38 174 LEU A O 1
ATOM 1204 N N . CYS A 1 175 ? -17.619 -17.456 39.787 1.00 76.62 175 CYS A N 1
ATOM 1205 C CA . CYS A 1 175 ? -16.978 -16.147 39.913 1.00 76.62 175 CYS A CA 1
ATOM 1206 C C . CYS A 1 175 ? -16.122 -16.071 41.182 1.00 76.62 175 CYS A C 1
ATOM 1208 O O . CYS A 1 175 ? -16.615 -16.337 42.278 1.00 76.62 175 CYS A O 1
ATOM 1210 N N . LEU A 1 176 ? -14.867 -15.628 41.066 1.00 77.69 176 LEU A N 1
ATOM 1211 C CA . LEU A 1 176 ? -14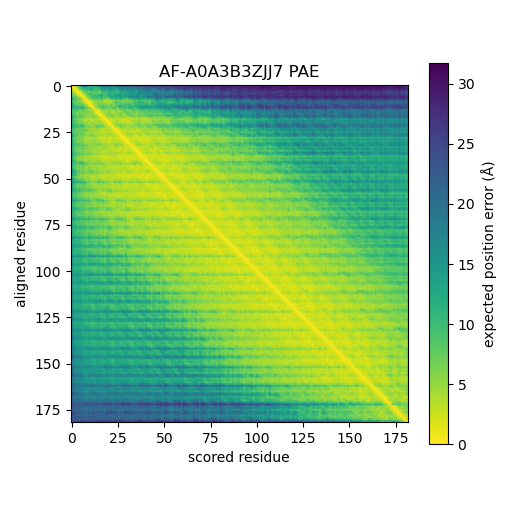.041 -15.235 42.211 1.00 77.69 176 LEU A CA 1
ATOM 1212 C C . LEU A 1 176 ? -13.943 -13.707 42.278 1.00 77.69 176 LEU A C 1
ATOM 1214 O O . LEU A 1 176 ? -13.345 -13.079 41.405 1.00 77.69 176 LEU A O 1
ATOM 1218 N N . GLY A 1 177 ? -14.526 -13.103 43.316 1.00 76.69 177 GLY A N 1
ATOM 1219 C CA . GLY A 1 177 ? -14.507 -11.645 43.502 1.00 76.69 177 GLY A CA 1
ATOM 1220 C C . GLY A 1 177 ? -15.331 -10.867 42.467 1.00 76.69 177 GLY A C 1
ATOM 1221 O O . GLY A 1 177 ? -15.022 -9.711 42.197 1.00 76.69 177 GLY A O 1
ATOM 1222 N N . GLY A 1 178 ? -16.339 -11.510 41.867 1.00 81.31 178 GLY A N 1
ATOM 1223 C CA . GLY A 1 178 ? -17.203 -10.962 40.818 1.00 81.31 178 GLY A CA 1
ATOM 1224 C C . GLY A 1 178 ? -18.688 -11.284 41.029 1.00 81.31 178 GLY A C 1
ATOM 1225 O O . GLY A 1 178 ? -19.076 -11.750 42.099 1.00 81.31 178 GLY A O 1
ATOM 1226 N N . VAL A 1 179 ? -19.515 -11.046 40.007 1.00 79.75 179 VAL A N 1
ATOM 1227 C CA . VAL A 1 179 ? -20.975 -11.258 40.038 1.00 79.75 179 VAL A CA 1
AT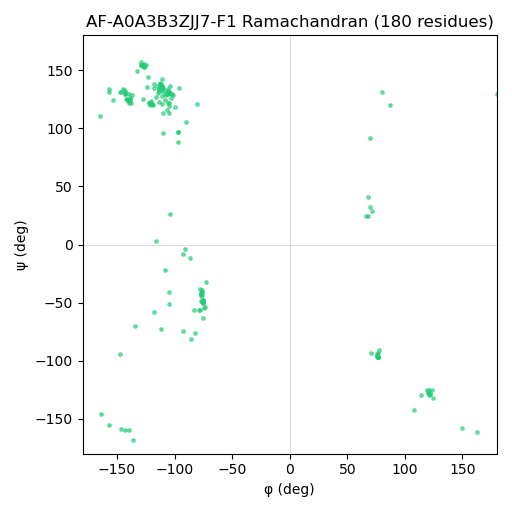OM 1228 C C . VAL A 1 179 ? -21.355 -12.479 39.200 1.00 79.75 179 VAL A C 1
ATOM 1230 O O . VAL A 1 179 ? -20.984 -12.556 38.030 1.00 79.75 179 VAL A O 1
ATOM 1233 N N . CYS A 1 180 ? -22.124 -13.407 39.773 1.00 80.75 180 CYS A N 1
ATOM 1234 C CA . CYS A 1 180 ? -22.684 -14.553 39.050 1.00 80.75 180 CYS A CA 1
ATOM 1235 C C . CYS A 1 180 ? -24.167 -14.298 38.760 1.00 80.75 180 CYS A C 1
ATOM 1237 O O . CYS A 1 180 ? -24.917 -13.961 39.675 1.00 80.75 180 CYS A O 1
ATOM 1239 N N . MET A 1 181 ? -24.575 -14.402 37.492 1.00 79.50 181 MET A N 1
ATOM 1240 C CA . MET A 1 181 ? -25.950 -14.123 37.045 1.00 79.50 181 MET A CA 1
ATOM 1241 C C . MET A 1 181 ? -26.853 -15.371 37.023 1.00 79.50 181 MET A C 1
ATOM 1243 O O . MET A 1 181 ? -28.057 -15.221 36.813 1.00 79.50 181 MET A O 1
ATOM 1247 N N . PHE A 1 182 ? -26.292 -16.570 37.234 1.00 64.38 182 PHE A N 1
ATOM 1248 C CA . PHE A 1 182 ? -27.004 -17.852 37.298 1.00 64.38 182 PHE A CA 1
ATOM 1249 C C . PHE A 1 182 ? -26.504 -18.700 38.467 1.00 64.38 182 PHE A C 1
ATOM 1251 O O . PHE A 1 182 ? -25.287 -18.639 38.762 1.00 64.38 182 PHE A O 1
#

Mean predicted aligned error: 9.26 Å

Solvent-accessible surface area (backbone atoms only — not comparable to full-atom values): 6913 Å² total; per-residue (Å²): 138,87,52,77,36,75,68,48,79,28,63,62,52,39,21,44,38,30,37,18,44,40,41,34,17,40,53,19,35,14,44,47,45,29,13,40,53,19,36,15,43,49,42,30,15,54,29,40,37,17,42,55,29,32,15,58,28,38,37,12,48,26,47,33,16,51,27,38,36,14,48,29,49,32,16,50,29,40,37,13,47,30,48,32,16,51,29,38,36,15,48,31,48,32,17,49,28,39,37,13,47,31,48,33,16,49,28,39,36,14,48,32,48,32,17,51,28,39,36,13,48,30,48,32,16,50,28,38,38,14,48,29,46,32,16,56,24,41,36,15,48,30,47,32,16,42,28,41,36,14,48,31,47,35,16,39,53,20,38,14,49,33,53,34,14,37,51,19,36,16,38,72,42,48,44,50,83,41,47,59,77,92

Radius of gyration: 25.62 Å; Cα contacts (8 Å, |Δi|>4): 732; chains: 1; bounding box: 52×28×77 Å

Organism: NCBI:txid409849

Secondary structure (DSSP, 8-state):
---EESSEEESSSEEESEEESSSEEESSEESSSEEEEEEESSSEEEEEEESSSEEEEEEESSSEEEEEEESSSEEEEEEESSSEEEEEEESSSEEEEEEESSSEEEEEEESSSEEEEEEESSSEEEEEEESSSEESSEEESSSEEESSEESSSEEESSEESSSEEESSEESSSEEESSEE--